Protein AF-A0A7R9RY66-F1 (afdb_monomer_lite)

pLDDT: mean 73.71, std 27.11, range [23.27, 98.0]

Sequence (251 aa):
RLFYSSQKFKLRMESPSQSSQARTTNEISENGAESNGEPSLIETCSSGKKNSGKEDAPSFKNYLLSGLKLDPYNHASQSFNLNMMRPVLTSASAWVETLDTFENDTEQIRRDSLNLQMRKDILLRGLDQILQDSECLNREEREEIKLYADRLKSRLVTVTICVDTPRSQSQVDSLKAVHKFIRQLVNIIEKDPERGQKVWRMFLNSCSDSVKGSIDERFQSVILTCTVDDQKHVKRFLLEMEKRLKVIKVW

Structure (mmCIF, N/CA/C/O backbone):
data_AF-A0A7R9RY66-F1
#
_entry.id   AF-A0A7R9RY66-F1
#
loop_
_atom_site.group_PDB
_atom_site.id
_atom_site.type_symbol
_atom_site.label_atom_id
_atom_site.label_alt_id
_atom_site.label_comp_id
_atom_site.label_asym_id
_atom_site.label_entity_id
_atom_site.label_seq_id
_atom_site.pdbx_PDB_ins_code
_atom_site.Cartn_x
_atom_site.Cartn_y
_atom_site.Cartn_z
_atom_site.occupancy
_atom_site.B_iso_or_equiv
_atom_site.auth_seq_id
_atom_site.auth_comp_id
_atom_site.auth_asym_id
_atom_site.auth_atom_id
_atom_site.pdbx_PDB_model_num
ATOM 1 N N . ARG A 1 1 ? 21.497 -18.777 -27.350 1.00 34.50 1 ARG A N 1
ATOM 2 C CA . ARG A 1 1 ? 20.111 -19.248 -27.106 1.00 34.50 1 ARG A CA 1
ATOM 3 C C . ARG A 1 1 ? 19.436 -18.258 -26.166 1.00 34.50 1 ARG A C 1
ATOM 5 O O . ARG A 1 1 ? 19.617 -18.375 -24.966 1.00 34.50 1 ARG A O 1
ATOM 12 N N . LEU A 1 2 ? 18.713 -17.281 -26.704 1.00 29.17 2 LEU A N 1
ATOM 13 C CA . LEU A 1 2 ? 17.781 -16.448 -25.945 1.00 29.17 2 LEU A CA 1
ATOM 14 C C . LEU A 1 2 ? 16.484 -16.434 -26.755 1.00 29.17 2 LEU A C 1
ATOM 16 O O . LEU A 1 2 ? 16.454 -15.938 -27.877 1.00 29.17 2 LEU A O 1
ATOM 20 N N . PHE A 1 3 ? 15.466 -17.115 -26.235 1.00 30.12 3 PHE A N 1
ATOM 21 C CA . PHE A 1 3 ? 14.134 -17.178 -26.823 1.00 30.12 3 PHE A CA 1
ATOM 22 C C . PHE A 1 3 ? 13.385 -15.897 -26.441 1.00 30.12 3 PHE A C 1
ATOM 24 O O . PHE A 1 3 ? 12.920 -15.773 -25.313 1.00 30.12 3 PHE A O 1
ATOM 31 N N . TYR A 1 4 ? 13.251 -14.954 -27.374 1.00 29.48 4 TYR A N 1
ATOM 32 C CA . TYR A 1 4 ? 12.241 -13.899 -27.277 1.00 29.48 4 TYR A CA 1
ATOM 33 C C . TYR A 1 4 ? 10.941 -14.421 -27.894 1.00 29.48 4 TYR A C 1
ATOM 35 O O . TYR A 1 4 ? 10.804 -14.533 -29.112 1.00 29.48 4 TYR A O 1
ATOM 43 N N . SER A 1 5 ? 9.983 -14.778 -27.040 1.00 29.58 5 SER A N 1
ATOM 44 C CA . SER A 1 5 ? 8.613 -15.085 -27.449 1.00 29.58 5 SER A CA 1
ATOM 45 C C . SER A 1 5 ? 7.879 -13.778 -27.756 1.00 29.58 5 SER A C 1
ATOM 47 O O . SER A 1 5 ? 7.461 -13.067 -26.846 1.00 29.58 5 SER A O 1
ATOM 49 N N . SER A 1 6 ? 7.708 -13.471 -29.043 1.00 30.84 6 SER A N 1
ATOM 50 C CA . SER A 1 6 ? 6.821 -12.403 -29.520 1.00 30.84 6 SER A CA 1
ATOM 51 C C . SER A 1 6 ? 5.364 -12.724 -29.177 1.00 30.84 6 SER A C 1
ATOM 53 O O . SER A 1 6 ? 4.757 -13.586 -29.811 1.00 30.84 6 SER A O 1
ATOM 55 N N . GLN A 1 7 ? 4.770 -12.010 -28.218 1.00 33.81 7 GLN A N 1
ATOM 56 C CA . GLN A 1 7 ? 3.313 -11.942 -28.101 1.00 33.81 7 GLN A CA 1
ATOM 57 C C . GLN A 1 7 ? 2.790 -10.751 -28.908 1.00 33.81 7 GLN A C 1
ATOM 59 O O . GLN A 1 7 ? 3.082 -9.591 -28.627 1.00 33.81 7 GLN A O 1
ATOM 64 N N . LYS A 1 8 ? 2.027 -11.077 -29.955 1.00 30.20 8 LYS A N 1
ATOM 65 C CA . LYS A 1 8 ? 1.284 -10.148 -30.811 1.00 30.20 8 LYS A CA 1
ATOM 66 C C . LYS A 1 8 ? 0.266 -9.362 -29.978 1.00 30.20 8 LYS A C 1
ATOM 68 O O . LYS A 1 8 ? -0.717 -9.936 -29.516 1.00 30.20 8 LYS A O 1
ATOM 73 N N . PHE A 1 9 ? 0.444 -8.048 -29.876 1.00 27.67 9 PHE A N 1
ATOM 74 C CA . PHE A 1 9 ? -0.623 -7.133 -29.475 1.00 27.67 9 PHE A CA 1
ATOM 75 C C . PHE A 1 9 ? -1.654 -7.046 -30.609 1.00 27.67 9 PHE A C 1
ATOM 77 O O . PHE A 1 9 ? -1.376 -6.509 -31.680 1.00 27.67 9 PHE A O 1
ATOM 84 N N . LYS A 1 10 ? -2.848 -7.605 -30.394 1.00 29.20 10 LYS A N 1
ATOM 85 C CA . LYS A 1 10 ? -4.002 -7.427 -31.283 1.00 29.20 10 LYS A CA 1
ATOM 86 C C . LYS A 1 10 ? -4.840 -6.276 -30.726 1.00 29.20 10 LYS A C 1
ATOM 88 O O . LYS A 1 10 ? -5.670 -6.485 -29.849 1.00 29.20 10 LYS A O 1
ATOM 93 N N . LEU A 1 11 ? -4.590 -5.060 -31.209 1.00 27.89 11 LEU A N 1
ATOM 94 C CA . LEU A 1 11 ? -5.448 -3.903 -30.947 1.00 27.89 11 LEU A CA 1
ATOM 95 C C . LEU A 1 11 ? -6.796 -4.133 -31.644 1.00 27.89 11 LEU A C 1
ATOM 97 O O . LEU A 1 11 ? -6.882 -4.114 -32.871 1.00 27.89 11 LEU A O 1
ATOM 101 N N . ARG A 1 12 ? -7.845 -4.396 -30.861 1.00 26.89 12 ARG A N 1
ATOM 102 C CA . ARG A 1 12 ? -9.234 -4.361 -31.326 1.00 26.89 12 ARG A CA 1
ATOM 103 C C . ARG A 1 12 ? -9.720 -2.923 -31.175 1.00 26.89 12 ARG A C 1
ATOM 105 O O . ARG A 1 12 ? -9.986 -2.475 -30.067 1.00 26.89 12 ARG A O 1
ATOM 112 N N . MET A 1 13 ? -9.766 -2.205 -32.290 1.00 28.58 13 MET A N 1
ATOM 113 C CA . MET A 1 13 ? -10.426 -0.906 -32.396 1.00 28.58 13 MET A CA 1
ATOM 114 C C . MET A 1 13 ? -11.924 -1.169 -32.576 1.00 28.58 13 MET A C 1
ATOM 116 O O . MET A 1 13 ? -12.317 -1.742 -33.590 1.00 28.58 13 MET A O 1
ATOM 120 N N . GLU A 1 14 ? -12.749 -0.785 -31.606 1.00 28.16 14 GLU A N 1
ATOM 121 C CA . GLU A 1 14 ? -14.192 -0.634 -31.813 1.00 28.16 14 GLU A CA 1
ATOM 122 C C . GLU A 1 14 ? -14.521 0.860 -31.812 1.00 28.16 14 GLU A C 1
ATOM 124 O O . GLU A 1 14 ? -14.330 1.564 -30.821 1.00 28.16 14 GLU A O 1
ATOM 129 N N . SER A 1 15 ? -14.955 1.342 -32.974 1.00 27.89 15 SER A N 1
ATOM 130 C CA . SER A 1 15 ? -15.476 2.688 -33.201 1.00 27.89 15 SER A CA 1
ATOM 131 C C . SER A 1 15 ? -16.950 2.752 -32.779 1.00 27.89 15 SER A C 1
ATOM 133 O O . SER A 1 15 ? -17.687 1.806 -33.061 1.00 27.89 15 SER A O 1
ATOM 135 N N . PRO A 1 16 ? -17.430 3.861 -32.191 1.00 31.67 16 PRO A N 1
ATOM 136 C CA . PRO A 1 16 ? -18.855 4.077 -31.967 1.00 31.67 16 PRO A CA 1
ATOM 137 C C . PRO A 1 16 ? -19.513 4.885 -33.103 1.00 31.67 16 PRO A C 1
ATOM 139 O O . PRO A 1 16 ? -18.845 5.675 -33.772 1.00 31.67 16 PRO A O 1
ATOM 142 N N . SER A 1 17 ? -20.849 4.758 -33.199 1.00 29.16 17 SER A N 1
ATOM 143 C CA . SER A 1 17 ? -21.833 5.524 -34.008 1.00 29.16 17 SER A CA 1
ATOM 144 C C . SER A 1 17 ? -22.172 4.917 -35.394 1.00 29.16 17 SER A C 1
ATOM 146 O O . SER A 1 17 ? -21.295 4.379 -36.049 1.00 29.16 17 SER A O 1
ATOM 148 N N . GLN A 1 18 ? -23.413 4.886 -35.909 1.00 28.11 18 GLN A N 1
ATOM 149 C CA . GLN A 1 18 ? -24.602 5.722 -35.701 1.00 28.11 18 GLN A CA 1
ATOM 150 C C . GLN A 1 18 ? -25.941 4.953 -35.871 1.00 28.11 18 GLN A C 1
ATOM 152 O O . GLN A 1 18 ? -26.026 3.889 -36.475 1.00 28.11 18 GLN A O 1
ATOM 157 N N . SER A 1 19 ? -26.967 5.600 -35.320 1.00 27.16 19 SER A N 1
ATOM 158 C CA . SER A 1 19 ? -28.431 5.525 -35.439 1.00 27.16 19 SER A CA 1
ATOM 159 C C . SER A 1 19 ? -29.075 5.155 -36.791 1.00 27.16 19 SER A C 1
ATOM 161 O O . SER A 1 19 ? -28.587 5.587 -37.830 1.00 27.16 19 SER A O 1
ATOM 163 N N . SER A 1 20 ? -30.271 4.534 -36.748 1.00 28.09 20 SER A N 1
ATOM 164 C CA . SER A 1 20 ? -31.567 5.157 -37.137 1.00 28.09 20 SER A CA 1
ATOM 165 C C . SER A 1 20 ? -32.627 4.190 -37.714 1.00 28.09 20 SER A C 1
ATOM 167 O O . SER A 1 20 ? -32.407 3.554 -38.733 1.00 28.09 20 SER A O 1
ATOM 169 N N . GLN A 1 21 ? -33.823 4.274 -37.110 1.00 28.39 21 GLN A N 1
ATOM 170 C CA . GLN A 1 21 ? -35.174 4.335 -37.711 1.00 28.39 21 GLN A CA 1
ATOM 171 C C . GLN A 1 21 ? -35.926 3.109 -38.286 1.00 28.39 21 GLN A C 1
ATOM 173 O O . GLN A 1 21 ? -35.401 2.286 -39.024 1.00 28.39 21 GLN A O 1
ATOM 178 N N . ALA A 1 22 ? -37.251 3.205 -38.046 1.00 26.42 22 ALA A N 1
ATOM 179 C CA . ALA A 1 22 ? -38.421 2.540 -38.646 1.00 26.42 22 ALA A CA 1
ATOM 180 C C . ALA A 1 22 ? -38.766 1.143 -38.077 1.00 26.42 22 ALA A C 1
ATOM 182 O O . ALA A 1 22 ? -37.885 0.342 -37.827 1.00 26.42 22 ALA A O 1
ATOM 183 N N . ARG A 1 23 ? -40.025 0.753 -37.840 1.00 26.69 23 ARG A N 1
ATOM 184 C CA . ARG A 1 23 ? -41.321 1.261 -38.307 1.00 26.69 23 ARG A CA 1
ATOM 185 C C . ARG A 1 23 ? -42.432 0.687 -37.414 1.00 26.69 23 ARG A C 1
ATOM 187 O O . ARG A 1 23 ? -42.327 -0.430 -36.925 1.00 26.69 23 ARG A O 1
ATOM 194 N N . THR A 1 24 ? -43.491 1.465 -37.263 1.00 27.05 24 THR A N 1
ATOM 195 C CA . THR A 1 24 ? -44.825 1.102 -36.781 1.00 27.05 24 THR A CA 1
ATOM 196 C C . THR A 1 24 ? -45.473 -0.012 -37.608 1.00 27.05 24 THR A C 1
ATOM 198 O O . THR A 1 24 ? -45.461 0.079 -38.831 1.00 27.05 24 THR A O 1
ATOM 201 N N . THR A 1 25 ? -46.160 -0.945 -36.942 1.00 30.36 25 THR A N 1
ATOM 202 C CA . THR A 1 25 ? -47.455 -1.496 -37.385 1.00 30.36 25 THR A CA 1
ATOM 203 C C . THR A 1 25 ? -48.270 -1.937 -36.172 1.00 30.36 25 THR A C 1
ATOM 205 O O . THR A 1 25 ? -47.824 -2.759 -35.376 1.00 30.36 25 THR A O 1
ATOM 208 N N . ASN A 1 26 ? -49.459 -1.346 -36.060 1.00 28.47 26 ASN A N 1
ATOM 209 C CA . ASN A 1 26 ? -50.577 -1.801 -35.245 1.00 28.47 26 ASN A CA 1
ATOM 210 C C . ASN A 1 26 ? -51.057 -3.166 -35.742 1.00 28.47 26 ASN A C 1
ATOM 212 O O . ASN A 1 26 ? -51.257 -3.305 -36.945 1.00 28.47 26 ASN A O 1
ATOM 216 N N . GLU A 1 27 ? -51.395 -4.077 -34.833 1.00 28.56 27 GLU A N 1
ATOM 217 C CA . GLU A 1 27 ? -52.544 -4.959 -35.029 1.00 28.56 27 GLU A CA 1
ATOM 218 C C . GLU A 1 27 ? -53.379 -4.989 -33.751 1.00 28.56 27 GLU A C 1
ATOM 220 O O . GLU A 1 27 ? -52.902 -5.250 -32.647 1.00 28.56 27 GLU A O 1
ATOM 225 N N . ILE A 1 28 ? -54.638 -4.618 -33.956 1.00 28.69 28 ILE A N 1
ATOM 226 C CA . ILE A 1 28 ? -55.754 -4.651 -33.027 1.00 28.69 28 ILE A CA 1
ATOM 227 C C . ILE A 1 28 ? -56.331 -6.064 -33.090 1.00 28.69 28 ILE A C 1
ATOM 229 O O . ILE A 1 28 ? -56.570 -6.587 -34.177 1.00 28.69 28 ILE A O 1
ATOM 233 N N . SER A 1 29 ? -56.626 -6.657 -31.939 1.00 29.25 29 SER A N 1
ATOM 234 C CA . SER A 1 29 ? -57.711 -7.629 -31.813 1.00 29.25 29 SER A CA 1
ATOM 235 C C . SER A 1 29 ? -58.273 -7.542 -30.404 1.00 29.25 29 SER A C 1
ATOM 237 O O . SER A 1 29 ? -57.676 -7.997 -29.431 1.00 29.25 29 SER A O 1
ATOM 239 N N . GLU A 1 30 ? -59.419 -6.875 -30.331 1.00 28.92 30 GLU A N 1
ATOM 240 C CA . GLU A 1 30 ? -60.371 -6.937 -29.235 1.00 28.92 30 GLU A CA 1
ATOM 241 C C . GLU A 1 30 ? -60.936 -8.359 -29.119 1.00 28.92 30 GLU A C 1
ATOM 243 O O . GLU A 1 30 ? -61.188 -9.013 -30.128 1.00 28.92 30 GLU A O 1
ATOM 248 N N . ASN A 1 31 ? -61.173 -8.809 -27.888 1.00 30.02 31 ASN A N 1
ATOM 249 C CA . ASN A 1 31 ? -62.399 -9.507 -27.500 1.00 30.02 31 ASN A CA 1
ATOM 250 C C . ASN A 1 31 ? -62.491 -9.499 -25.971 1.00 30.02 31 ASN A C 1
ATOM 252 O O . ASN A 1 31 ? -61.618 -10.021 -25.277 1.00 30.02 31 ASN A O 1
ATOM 256 N N . GLY A 1 32 ? -63.536 -8.847 -25.461 1.00 25.09 32 GLY A N 1
ATOM 257 C CA . GLY A 1 32 ? -63.862 -8.783 -24.042 1.00 25.09 32 GLY A CA 1
ATOM 258 C C . GLY A 1 32 ? -64.706 -9.964 -23.564 1.00 25.09 32 GLY A C 1
ATOM 259 O O . GLY A 1 32 ? -65.306 -10.676 -24.365 1.00 25.09 32 GLY A O 1
ATOM 260 N N . ALA A 1 33 ? -64.775 -10.119 -22.243 1.00 28.89 33 ALA A N 1
ATOM 261 C CA . ALA A 1 33 ? -65.934 -10.644 -21.523 1.00 28.89 33 ALA A CA 1
ATOM 262 C C . ALA A 1 33 ? -65.802 -10.303 -20.027 1.00 28.89 33 ALA A C 1
ATOM 264 O O . ALA A 1 33 ? -64.774 -10.557 -19.400 1.00 28.89 33 ALA A O 1
ATOM 265 N N . GLU A 1 34 ? -66.854 -9.688 -19.498 1.00 26.39 34 GLU A N 1
ATOM 266 C CA . GLU A 1 34 ? -67.098 -9.333 -18.099 1.00 26.39 34 GLU A CA 1
ATOM 267 C C . GLU A 1 34 ? -67.278 -10.576 -17.204 1.00 26.39 34 GLU A C 1
ATOM 269 O O . GLU A 1 34 ? -67.800 -11.584 -17.670 1.00 26.39 34 GLU A O 1
ATOM 274 N N . SER A 1 35 ? -66.957 -10.477 -15.904 1.00 28.78 35 SER A N 1
ATOM 275 C CA . SER A 1 35 ? -67.961 -10.580 -14.818 1.00 28.78 35 SER A CA 1
ATOM 276 C C . SER A 1 35 ? -67.332 -10.678 -13.414 1.00 28.78 35 SER A C 1
ATOM 278 O O . SER A 1 35 ? -66.632 -11.634 -13.097 1.00 28.78 35 SER A O 1
ATOM 280 N N . ASN A 1 36 ? -67.650 -9.674 -12.594 1.00 26.12 36 ASN A N 1
ATOM 281 C CA . ASN A 1 36 ? -67.954 -9.640 -11.152 1.00 26.12 36 ASN A CA 1
ATOM 282 C C . ASN A 1 36 ? -67.639 -10.841 -10.230 1.00 26.12 36 ASN A C 1
ATOM 284 O O . ASN A 1 36 ? -68.123 -11.951 -10.437 1.00 26.12 36 ASN A O 1
ATOM 288 N N . GLY A 1 37 ? -67.014 -10.527 -9.086 1.00 26.94 37 GLY A N 1
ATOM 289 C CA . GLY A 1 37 ? -66.977 -11.373 -7.887 1.00 26.94 37 GLY A CA 1
ATOM 290 C C . GLY A 1 37 ? -66.177 -10.762 -6.725 1.00 26.94 37 GLY A C 1
ATOM 291 O O . GLY A 1 37 ? -65.016 -11.100 -6.531 1.00 26.94 37 GLY A O 1
ATOM 292 N N . GLU A 1 38 ? -66.794 -9.871 -5.947 1.00 26.23 38 GLU A N 1
ATOM 293 C CA . GLU A 1 38 ? -66.462 -9.619 -4.524 1.00 26.23 38 GLU A CA 1
ATOM 294 C C . GLU A 1 38 ? -67.207 -10.663 -3.636 1.00 26.23 38 GLU A C 1
ATOM 296 O O . GLU A 1 38 ? -68.115 -11.295 -4.189 1.00 26.23 38 GLU A O 1
ATOM 301 N N . PRO A 1 39 ? -66.948 -10.871 -2.309 1.00 38.28 39 PRO A N 1
ATOM 302 C CA . PRO A 1 39 ? -66.321 -9.946 -1.343 1.00 38.28 39 PRO A CA 1
ATOM 303 C C . PRO A 1 39 ? -65.428 -10.548 -0.200 1.00 38.28 39 PRO A C 1
ATOM 305 O O . PRO A 1 39 ? -65.496 -11.721 0.158 1.00 38.28 39 PRO A O 1
ATOM 308 N N . SER A 1 40 ? -64.750 -9.632 0.512 1.00 25.34 40 SER A N 1
ATOM 309 C CA . SER A 1 40 ? -64.605 -9.544 1.990 1.00 25.34 40 SER A CA 1
ATOM 310 C C . SER A 1 40 ? -63.391 -10.106 2.779 1.00 25.34 40 SER A C 1
ATOM 312 O O . SER A 1 40 ? -63.037 -11.277 2.704 1.00 25.34 40 SER A O 1
ATOM 314 N N . LEU A 1 41 ? -62.921 -9.211 3.675 1.00 24.03 41 LEU A N 1
ATOM 315 C CA . LEU A 1 41 ? -62.496 -9.384 5.083 1.00 24.03 41 LEU A CA 1
ATOM 316 C C . LEU A 1 41 ? -61.102 -9.970 5.416 1.00 24.03 41 LEU A C 1
ATOM 318 O O . LEU A 1 41 ? -60.894 -11.176 5.384 1.00 24.03 41 LEU A O 1
ATOM 322 N N . ILE A 1 42 ? -60.186 -9.111 5.902 1.00 27.95 42 ILE A N 1
ATOM 323 C CA . ILE A 1 42 ? -59.805 -8.962 7.333 1.00 27.95 42 ILE A CA 1
ATOM 324 C C . ILE A 1 42 ? -58.775 -7.816 7.493 1.00 27.95 42 ILE A C 1
ATOM 326 O O . ILE A 1 42 ? -57.861 -7.644 6.690 1.00 27.95 42 ILE A O 1
ATOM 330 N N . GLU A 1 43 ? -58.974 -7.021 8.546 1.00 25.25 43 GLU A N 1
ATOM 331 C CA . GLU A 1 43 ? -58.179 -5.887 9.033 1.00 25.25 43 GLU A CA 1
ATOM 332 C C . GLU A 1 43 ? -56.719 -6.234 9.389 1.00 25.25 43 GLU A C 1
ATOM 334 O O . GLU A 1 43 ? -56.430 -7.329 9.865 1.00 25.25 43 GLU A O 1
ATOM 339 N N . THR A 1 44 ? -55.805 -5.259 9.292 1.00 25.20 44 THR A N 1
ATOM 340 C CA . THR A 1 44 ? -55.140 -4.625 10.461 1.00 25.20 44 THR A CA 1
ATOM 341 C C . THR A 1 44 ? -54.018 -3.669 10.031 1.00 25.20 44 THR A C 1
ATOM 343 O O . THR A 1 44 ? -53.168 -3.983 9.200 1.00 25.20 44 THR A O 1
ATOM 346 N N . CYS A 1 45 ? -53.998 -2.479 10.637 1.00 25.20 45 CYS A N 1
ATOM 347 C CA . CYS A 1 45 ? -52.850 -1.576 10.645 1.00 25.20 45 CYS A CA 1
ATOM 348 C C . CYS A 1 45 ? -51.646 -2.248 11.319 1.00 25.20 45 CYS A C 1
ATOM 350 O O . CYS A 1 45 ? -51.796 -2.773 12.420 1.00 25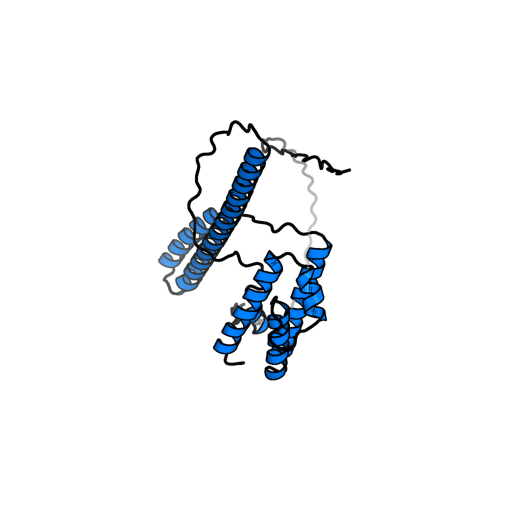.20 45 CYS A O 1
ATOM 352 N N . SER A 1 46 ? -50.440 -2.110 10.756 1.00 26.48 46 SER A N 1
ATOM 353 C CA . SER A 1 46 ? -49.229 -2.183 11.575 1.00 26.48 46 SER A CA 1
ATOM 354 C C . SER A 1 46 ? -48.061 -1.364 11.023 1.00 26.48 46 SER A C 1
ATOM 356 O O . SER A 1 46 ? -47.704 -1.387 9.851 1.00 26.48 46 SER A O 1
ATOM 358 N N . SER A 1 47 ? -47.494 -0.623 11.959 1.00 26.33 47 SER A N 1
ATOM 359 C CA . SER A 1 47 ? -46.325 0.242 11.973 1.00 26.33 47 SER A CA 1
ATOM 360 C C . 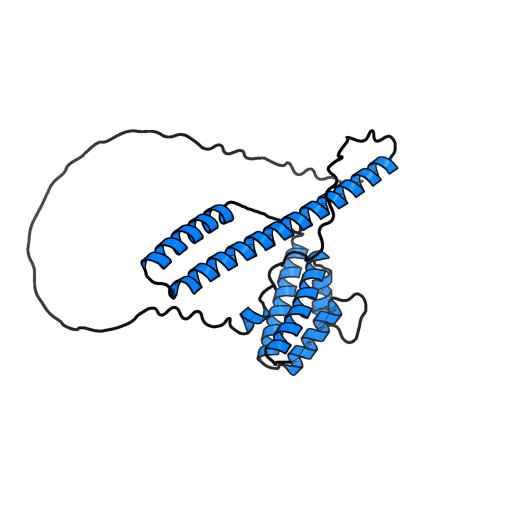SER A 1 47 ? -44.981 -0.437 11.647 1.00 26.33 47 SER A C 1
ATOM 362 O O . SER A 1 47 ? -44.756 -1.602 11.962 1.00 26.33 47 SER A O 1
ATOM 364 N N . GLY A 1 48 ? -44.024 0.377 11.172 1.00 23.27 48 GLY A N 1
ATOM 365 C CA . GLY A 1 48 ? -42.570 0.123 11.226 1.00 23.27 48 GLY A CA 1
ATOM 366 C C . GLY A 1 48 ? -41.971 -0.415 9.916 1.00 23.27 48 GLY A C 1
ATOM 367 O O . GLY A 1 48 ? -42.551 -1.272 9.280 1.00 23.27 48 GLY A O 1
ATOM 368 N N . LYS A 1 49 ? -40.797 0.003 9.434 1.00 28.23 49 LYS A N 1
ATOM 369 C CA . LYS A 1 49 ? -39.646 0.635 10.088 1.00 28.23 49 LYS A CA 1
ATOM 370 C C . LYS A 1 49 ? -38.887 1.522 9.095 1.00 28.23 49 LYS A C 1
ATOM 372 O O . LYS A 1 49 ? -38.665 1.151 7.948 1.00 28.23 49 LYS A O 1
ATOM 377 N N . LYS A 1 50 ? -38.425 2.665 9.604 1.00 28.94 50 LYS A N 1
ATOM 378 C CA . LYS A 1 50 ? -37.350 3.479 9.030 1.00 28.94 50 LYS A CA 1
ATOM 379 C C . LYS A 1 50 ? -36.097 2.608 8.877 1.00 28.94 50 LYS A C 1
ATOM 381 O O . LYS A 1 50 ? -35.624 2.064 9.873 1.00 28.94 50 LYS A O 1
ATOM 386 N N . ASN A 1 51 ? -35.531 2.531 7.674 1.00 28.16 51 ASN A N 1
ATOM 387 C CA . ASN A 1 51 ? -34.137 2.127 7.504 1.00 28.16 51 ASN A CA 1
ATOM 388 C C . ASN A 1 51 ? -33.256 3.291 7.969 1.00 28.16 51 ASN A C 1
ATOM 390 O O . ASN A 1 51 ? -32.904 4.177 7.197 1.00 28.16 51 ASN A O 1
ATOM 394 N N . SER A 1 52 ? -32.944 3.314 9.264 1.00 28.94 52 SER A N 1
ATOM 395 C CA . SER A 1 52 ? -31.823 4.087 9.783 1.00 28.94 52 SER A CA 1
ATOM 396 C C . SER A 1 52 ? -30.538 3.394 9.336 1.00 28.94 52 SER A C 1
ATOM 398 O O . SER A 1 52 ? -30.132 2.399 9.940 1.00 28.94 52 SER A O 1
ATOM 400 N N . GLY A 1 53 ? -29.917 3.896 8.272 1.00 31.83 53 GLY A N 1
ATOM 401 C CA . GLY A 1 53 ? -28.519 3.606 7.984 1.00 31.83 53 GLY A CA 1
ATOM 402 C C . GLY A 1 53 ? -27.667 4.198 9.101 1.00 31.83 53 GLY A C 1
ATOM 403 O O . GLY A 1 53 ? -27.319 5.372 9.059 1.00 31.83 53 GLY A O 1
ATOM 404 N N . LYS A 1 54 ? -27.391 3.403 10.137 1.00 31.73 54 LYS A N 1
ATOM 405 C CA . LYS A 1 54 ? -26.229 3.637 10.988 1.00 31.73 54 LYS A CA 1
ATOM 406 C C . LYS A 1 54 ? -25.022 3.277 10.133 1.00 31.73 54 LYS A C 1
ATOM 408 O O . LYS A 1 54 ? -24.857 2.113 9.778 1.00 31.73 54 LYS A O 1
ATOM 413 N N . GLU A 1 55 ? -24.209 4.258 9.764 1.00 40.66 55 GLU A N 1
ATOM 414 C CA . GLU A 1 55 ? -22.822 3.964 9.421 1.00 40.66 55 GLU A CA 1
ATOM 415 C C . GLU A 1 55 ? -22.162 3.477 10.714 1.00 40.66 55 GLU A C 1
ATOM 417 O O . GLU A 1 55 ? -21.777 4.257 11.585 1.00 40.66 55 GLU A O 1
ATOM 422 N N . ASP A 1 56 ? -22.162 2.157 10.899 1.00 37.47 56 ASP A N 1
ATOM 423 C CA . ASP A 1 56 ? -21.478 1.518 12.011 1.00 37.47 56 ASP A CA 1
ATOM 424 C C . ASP A 1 56 ? -19.988 1.861 11.913 1.00 37.47 56 ASP A C 1
ATOM 426 O O . ASP A 1 56 ? -19.376 1.737 10.846 1.00 37.47 56 ASP A O 1
ATOM 430 N N . ALA A 1 57 ? -19.395 2.283 13.034 1.00 48.97 57 ALA A N 1
ATOM 431 C CA . ALA A 1 57 ? -17.953 2.465 13.144 1.00 48.97 57 ALA A CA 1
ATOM 432 C C . ALA A 1 57 ? -17.233 1.252 12.522 1.00 48.97 57 ALA A C 1
ATOM 434 O O . ALA A 1 57 ? -17.666 0.113 12.746 1.00 48.97 57 ALA A O 1
ATOM 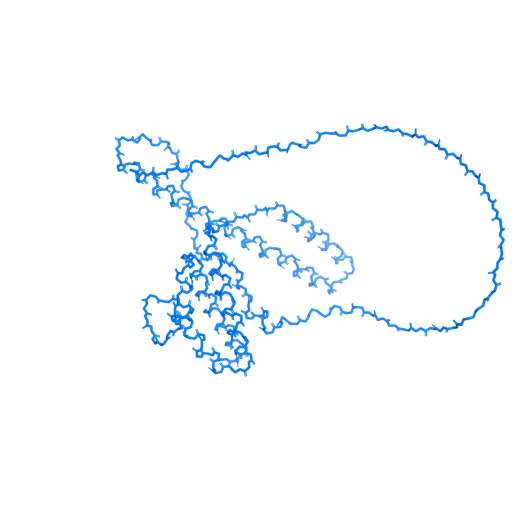435 N N . PRO A 1 58 ? -16.161 1.454 11.731 1.00 61.66 58 PRO A N 1
ATOM 436 C CA . PRO A 1 58 ? -15.523 0.358 11.024 1.00 61.66 58 PRO A CA 1
ATOM 437 C C . PRO A 1 58 ? -15.147 -0.733 12.024 1.00 61.66 58 PRO A C 1
ATOM 439 O O . PRO A 1 58 ? -14.395 -0.485 12.966 1.00 61.66 58 PRO A O 1
ATOM 442 N N . SER A 1 59 ? -15.696 -1.938 11.817 1.00 85.50 59 SER A N 1
ATOM 443 C CA . SER A 1 59 ? -15.378 -3.117 12.627 1.00 85.50 59 SER A CA 1
ATOM 444 C C . SER A 1 59 ? -13.868 -3.197 12.851 1.00 85.50 59 SER A C 1
ATOM 446 O O . SER A 1 59 ? -13.104 -2.927 11.924 1.00 85.50 59 SER A O 1
ATOM 448 N N . PHE A 1 60 ? -13.432 -3.594 14.049 1.00 84.94 60 PHE A N 1
ATOM 449 C CA . PHE A 1 60 ? -12.017 -3.735 14.419 1.00 84.94 60 PHE A CA 1
ATOM 450 C C . PHE A 1 60 ? -11.157 -4.348 13.296 1.00 84.94 60 PHE A C 1
ATOM 452 O O . PHE A 1 60 ? -10.086 -3.839 12.962 1.00 84.94 60 PHE A O 1
ATOM 459 N N . LYS A 1 61 ? -11.676 -5.389 12.629 1.00 85.38 61 LYS A N 1
ATOM 460 C CA . LYS A 1 61 ? -11.016 -6.037 11.485 1.00 85.38 61 LYS A CA 1
ATOM 461 C C . LYS A 1 61 ? -10.866 -5.112 10.284 1.00 85.38 61 LYS A C 1
ATOM 463 O O . LYS A 1 61 ? -9.793 -5.061 9.695 1.00 85.38 61 LYS A O 1
ATOM 468 N N . ASN A 1 62 ? -11.914 -4.378 9.927 1.00 85.00 62 ASN A N 1
ATOM 469 C CA . ASN A 1 62 ? -11.887 -3.417 8.825 1.00 85.00 62 ASN A CA 1
ATOM 470 C C . ASN A 1 62 ? -10.928 -2.259 9.124 1.00 85.00 62 ASN A C 1
ATOM 472 O O . ASN A 1 62 ? -10.190 -1.842 8.234 1.00 85.00 62 ASN A O 1
ATOM 476 N N . TYR A 1 63 ? -10.882 -1.793 10.375 1.00 85.88 63 TYR A N 1
ATOM 477 C CA . TYR A 1 63 ? -9.946 -0.754 10.801 1.00 85.88 63 TYR A CA 1
ATOM 478 C C . TYR A 1 63 ? -8.485 -1.206 10.647 1.00 85.88 63 TYR A C 1
ATOM 480 O O . TYR A 1 63 ? -7.685 -0.518 10.007 1.00 85.88 63 TYR A O 1
ATOM 488 N N . LEU A 1 64 ? -8.134 -2.399 11.137 1.00 85.06 64 LEU A N 1
ATOM 489 C CA . LEU A 1 64 ? -6.767 -2.920 11.014 1.00 85.06 64 LEU A CA 1
ATOM 490 C C . LEU A 1 64 ? -6.386 -3.294 9.581 1.00 85.06 64 LEU A C 1
ATOM 492 O O . LEU A 1 64 ? -5.249 -3.071 9.183 1.00 85.06 64 LEU A O 1
ATOM 496 N N . LEU A 1 65 ? -7.324 -3.821 8.794 1.00 87.81 65 LEU A N 1
ATOM 497 C CA . LEU A 1 65 ? -7.076 -4.233 7.410 1.00 87.81 65 LEU A CA 1
ATOM 498 C C . LEU A 1 65 ? -7.166 -3.082 6.396 1.00 87.81 65 LEU A C 1
ATOM 500 O O . LEU A 1 65 ? -6.895 -3.299 5.213 1.00 87.81 65 LEU A O 1
ATOM 504 N N . SER A 1 66 ? -7.526 -1.866 6.821 1.00 79.31 66 SER A N 1
ATOM 505 C CA . SER A 1 66 ? -7.517 -0.698 5.934 1.00 79.31 66 SER A CA 1
ATOM 506 C C . SER A 1 66 ? -6.089 -0.471 5.398 1.00 79.31 66 SER A C 1
ATOM 508 O O . SER A 1 66 ? -5.128 -0.448 6.154 1.00 79.31 66 SER A O 1
ATOM 510 N N . GLY A 1 67 ? -5.879 -0.426 4.084 1.00 70.88 67 GLY A N 1
ATOM 511 C CA . GLY A 1 67 ? -4.522 -0.351 3.502 1.00 70.88 67 GLY A CA 1
ATOM 512 C C . GLY A 1 67 ? -3.783 -1.688 3.328 1.00 70.88 67 GLY A C 1
ATOM 513 O O . GLY A 1 67 ? -2.620 -1.688 2.946 1.00 70.88 67 GLY A O 1
ATOM 514 N N . LEU A 1 68 ? -4.443 -2.840 3.548 1.00 76.50 68 LEU A N 1
ATOM 515 C CA . LEU A 1 68 ? -3.981 -4.122 2.975 1.00 76.50 68 LEU A CA 1
ATOM 516 C C . LEU A 1 68 ? -4.235 -4.178 1.452 1.00 76.50 68 LEU A C 1
ATOM 518 O O . LEU A 1 68 ? -3.749 -5.060 0.749 1.00 76.50 68 LEU A O 1
ATOM 522 N N . LYS A 1 69 ? -5.039 -3.240 0.934 1.00 63.50 69 LYS A N 1
ATOM 523 C CA . LYS A 1 69 ? -5.064 -2.918 -0.493 1.00 63.50 69 LYS A CA 1
ATOM 524 C C . LYS A 1 69 ? -3.787 -2.145 -0.812 1.00 63.50 69 LYS A C 1
ATOM 526 O O . LYS A 1 69 ? -3.411 -1.282 -0.030 1.00 63.50 69 LYS A O 1
ATOM 531 N N . LEU A 1 70 ? -3.164 -2.472 -1.944 1.00 51.50 70 LEU A N 1
ATOM 532 C CA . LEU A 1 70 ? -1.943 -1.841 -2.449 1.00 51.50 70 LEU A CA 1
ATOM 533 C C . LEU A 1 70 ? -2.074 -0.314 -2.412 1.00 51.50 70 LEU A C 1
ATOM 535 O O . LEU A 1 70 ? -2.653 0.281 -3.316 1.00 51.50 70 LEU A O 1
ATOM 539 N N . ASP A 1 71 ? -1.548 0.303 -1.359 1.00 44.34 71 ASP A N 1
ATOM 540 C CA . ASP A 1 71 ? -1.452 1.750 -1.275 1.00 44.34 71 ASP A CA 1
ATOM 541 C C . ASP A 1 71 ? -0.231 2.216 -2.084 1.00 44.34 71 ASP A C 1
ATOM 543 O O . ASP A 1 71 ? 0.877 1.670 -1.914 1.00 44.34 71 ASP A O 1
ATOM 547 N N . PRO A 1 72 ? -0.411 3.236 -2.942 1.00 45.16 72 PRO A N 1
ATOM 548 C CA . PRO A 1 72 ? 0.658 3.832 -3.720 1.00 45.16 72 PRO A CA 1
ATOM 549 C C . PRO A 1 72 ? 1.821 4.295 -2.839 1.00 45.16 72 PRO A C 1
ATOM 551 O O . PRO A 1 72 ? 1.654 4.775 -1.718 1.00 45.16 72 PRO A O 1
ATOM 554 N N . TYR A 1 73 ? 3.036 4.131 -3.351 1.00 45.28 73 TYR A N 1
ATOM 555 C CA . TYR A 1 73 ? 4.263 4.667 -2.773 1.00 45.28 73 TYR A CA 1
ATOM 556 C C . TYR A 1 73 ? 4.131 6.143 -2.359 1.00 45.28 73 TYR A C 1
ATOM 558 O O . TYR A 1 73 ? 3.600 6.963 -3.102 1.00 45.28 73 TYR A O 1
ATOM 566 N N . ASN A 1 74 ? 4.679 6.491 -1.193 1.00 40.25 74 ASN A N 1
ATOM 567 C CA . ASN A 1 74 ? 4.854 7.877 -0.773 1.00 40.25 74 ASN A CA 1
ATOM 568 C C . ASN A 1 74 ? 6.324 8.250 -0.987 1.00 40.25 74 ASN A C 1
ATOM 570 O O . ASN A 1 74 ? 7.150 7.730 -0.247 1.00 40.25 74 ASN A O 1
ATOM 574 N N . HIS A 1 75 ? 6.656 9.078 -1.983 1.00 44.72 75 HIS A N 1
ATOM 575 C CA . HIS A 1 75 ? 7.958 9.754 -2.083 1.00 44.72 75 HIS A CA 1
ATOM 576 C C . HIS A 1 75 ? 7.906 10.989 -2.998 1.00 44.72 75 HIS A C 1
ATOM 578 O O . HIS A 1 75 ? 7.054 11.099 -3.878 1.00 44.72 75 HIS A O 1
ATOM 584 N N . ALA A 1 76 ? 8.823 11.920 -2.720 1.00 37.38 76 ALA A N 1
ATOM 585 C CA . ALA A 1 76 ? 8.950 13.248 -3.310 1.00 37.38 76 ALA A CA 1
ATOM 586 C C . ALA A 1 76 ? 9.154 13.230 -4.834 1.00 37.38 76 ALA A C 1
ATOM 588 O O . ALA A 1 76 ? 9.918 12.424 -5.363 1.00 37.38 76 ALA A O 1
ATOM 589 N N . SER A 1 77 ? 8.485 14.160 -5.516 1.00 41.38 77 SER A N 1
ATOM 590 C CA . SER A 1 77 ? 8.589 14.381 -6.957 1.00 41.38 77 SER A CA 1
ATOM 591 C C . SER A 1 77 ? 9.998 14.847 -7.338 1.00 41.38 77 SER A C 1
ATOM 593 O O . SER A 1 77 ? 10.458 15.880 -6.854 1.00 41.38 77 SER A O 1
ATOM 595 N N . GLN A 1 78 ? 10.663 14.109 -8.226 1.00 48.28 78 GLN A N 1
ATOM 596 C CA . GLN A 1 78 ? 11.779 14.629 -9.015 1.00 48.28 78 GLN A CA 1
ATOM 597 C C . GLN A 1 78 ? 11.250 15.044 -10.389 1.00 48.28 78 GLN A C 1
ATOM 599 O O . GLN A 1 78 ? 10.315 14.448 -10.918 1.00 48.28 78 GLN A O 1
ATOM 604 N N . SER A 1 79 ? 11.805 16.123 -10.932 1.00 47.34 79 SER A N 1
ATOM 605 C CA . SER A 1 79 ? 11.365 16.722 -12.190 1.00 47.34 79 SER A CA 1
ATOM 606 C C . SER A 1 79 ? 11.640 15.802 -13.378 1.00 47.34 79 SER A C 1
ATOM 608 O O . SER A 1 79 ? 12.772 15.364 -13.569 1.00 47.34 79 SER A O 1
ATOM 610 N N . PHE A 1 80 ? 10.618 15.589 -14.204 1.00 48.88 80 PHE A N 1
ATOM 611 C CA . PHE A 1 80 ? 10.718 14.911 -15.492 1.00 48.88 80 PHE A CA 1
ATOM 612 C C . PHE A 1 80 ? 11.513 15.777 -16.485 1.00 48.88 80 PHE A C 1
ATOM 614 O O . PHE A 1 80 ? 11.170 16.942 -16.701 1.00 48.88 80 PHE A O 1
ATOM 621 N N . ASN A 1 81 ? 12.584 15.238 -17.076 1.00 50.41 81 ASN A N 1
ATOM 622 C CA . ASN A 1 81 ? 13.401 15.965 -18.046 1.00 50.41 81 ASN A CA 1
ATOM 623 C C . ASN A 1 81 ? 12.933 15.620 -19.468 1.00 50.41 81 ASN A C 1
ATOM 625 O O . ASN A 1 81 ? 13.206 14.546 -19.987 1.00 50.41 81 ASN A O 1
ATOM 629 N N . LEU A 1 82 ? 12.202 16.539 -20.101 1.00 49.50 82 LEU A N 1
ATOM 630 C CA . LEU A 1 82 ? 11.568 16.352 -21.416 1.00 49.50 82 LEU A CA 1
ATOM 631 C C . LEU A 1 82 ? 12.544 16.337 -22.608 1.00 49.50 82 LEU A C 1
ATOM 633 O O . LEU A 1 82 ? 12.100 16.266 -23.754 1.00 49.50 82 LEU A O 1
ATOM 637 N N . ASN A 1 83 ? 13.859 16.400 -22.380 1.00 51.03 83 ASN A N 1
ATOM 638 C CA . ASN A 1 83 ? 14.858 16.442 -23.448 1.00 51.03 83 ASN A CA 1
ATOM 639 C C . ASN A 1 83 ? 15.147 15.046 -24.035 1.00 51.03 83 ASN A C 1
ATOM 641 O O . ASN A 1 83 ? 16.261 14.535 -23.994 1.00 51.03 83 ASN A O 1
ATOM 645 N N . MET A 1 84 ? 14.131 14.441 -24.648 1.00 55.03 84 MET A N 1
ATOM 646 C CA . MET A 1 84 ? 14.262 13.255 -25.500 1.00 55.03 84 MET A CA 1
ATOM 647 C C . MET A 1 84 ? 14.702 13.665 -26.913 1.00 55.03 84 MET A C 1
ATOM 649 O O . MET A 1 84 ? 13.978 13.493 -27.895 1.00 55.03 84 MET A O 1
ATOM 653 N N . MET A 1 85 ? 15.906 14.228 -27.041 1.00 53.47 85 MET A N 1
ATOM 654 C CA . MET A 1 85 ? 16.595 14.235 -28.334 1.00 53.47 85 MET A CA 1
ATOM 655 C C . MET A 1 85 ? 17.025 12.800 -28.626 1.00 53.47 85 MET A C 1
ATOM 657 O O . MET A 1 85 ? 17.770 12.219 -27.848 1.00 53.47 85 MET A O 1
ATOM 661 N N . ARG A 1 86 ? 16.546 12.230 -29.740 1.00 63.78 86 ARG A N 1
ATOM 662 C CA . ARG A 1 86 ? 16.931 10.904 -30.251 1.00 63.78 86 ARG A CA 1
ATOM 663 C C . ARG A 1 86 ? 18.466 10.814 -30.316 1.00 63.78 86 ARG A C 1
ATOM 665 O O . ARG A 1 86 ? 19.039 11.404 -31.236 1.00 63.78 86 ARG A O 1
ATOM 672 N N . PRO A 1 87 ? 19.145 10.127 -29.381 1.00 63.25 87 PRO A N 1
ATOM 673 C CA . PRO A 1 87 ? 20.597 10.138 -29.365 1.00 63.25 87 PRO A CA 1
ATOM 674 C C . PRO A 1 87 ? 21.109 9.343 -30.568 1.00 63.25 87 PRO A C 1
ATOM 676 O O . PRO A 1 87 ? 20.524 8.325 -30.950 1.00 63.25 87 PRO A O 1
ATOM 679 N N . VAL A 1 88 ? 22.203 9.788 -31.185 1.00 70.00 88 VAL A N 1
ATOM 680 C CA . VAL A 1 88 ? 22.930 8.953 -32.148 1.00 70.00 88 VAL A CA 1
ATOM 681 C C . VAL A 1 88 ? 23.752 7.960 -31.332 1.00 70.00 88 VAL A C 1
ATOM 683 O O . VAL A 1 88 ? 24.779 8.313 -30.760 1.00 70.00 88 VAL A O 1
ATOM 686 N N . LEU A 1 89 ? 23.264 6.725 -31.230 1.00 78.06 89 LEU A N 1
ATOM 687 C CA . LEU A 1 89 ? 23.864 5.684 -30.398 1.00 78.06 89 LEU A CA 1
ATOM 688 C C . LEU A 1 89 ? 24.968 4.963 -31.178 1.00 78.06 89 LEU A C 1
ATOM 690 O O . LEU A 1 89 ? 24.694 4.176 -32.083 1.00 78.06 89 LEU A O 1
ATOM 694 N N . THR A 1 90 ? 26.225 5.260 -30.847 1.00 82.56 90 THR A N 1
ATOM 695 C CA . THR A 1 90 ? 27.414 4.808 -31.594 1.00 82.56 90 THR A CA 1
ATOM 696 C C . THR A 1 90 ? 28.152 3.635 -30.947 1.00 82.56 90 THR A C 1
ATOM 698 O O . THR A 1 90 ? 28.995 3.016 -31.594 1.00 82.56 90 THR A O 1
ATOM 701 N N . SER A 1 91 ? 27.837 3.291 -29.695 1.00 89.88 91 SER A N 1
ATOM 702 C CA . SER A 1 91 ? 28.483 2.211 -28.940 1.00 89.88 91 SER A CA 1
ATOM 703 C C . SER A 1 91 ? 27.486 1.461 -28.058 1.00 89.88 91 SER A C 1
ATOM 705 O O . SER A 1 91 ? 26.457 2.007 -27.664 1.00 89.88 91 SER A O 1
ATOM 707 N N . ALA A 1 92 ? 27.810 0.215 -27.695 1.00 88.12 92 ALA A N 1
ATOM 708 C CA . ALA A 1 92 ? 26.990 -0.586 -26.783 1.00 88.12 92 ALA A CA 1
ATOM 709 C C . ALA A 1 92 ? 26.779 0.092 -25.414 1.00 88.12 92 ALA A C 1
ATOM 711 O O . ALA A 1 92 ? 25.693 -0.021 -24.855 1.00 88.12 92 ALA A O 1
ATOM 712 N N . SER A 1 93 ? 27.769 0.833 -24.900 1.00 88.56 93 SER A N 1
ATOM 713 C CA . SER A 1 93 ? 27.631 1.583 -23.644 1.00 88.56 93 SER A CA 1
ATOM 714 C C . SER A 1 93 ? 26.585 2.695 -23.749 1.00 88.56 93 SER A C 1
ATOM 716 O O . SER A 1 93 ? 25.731 2.798 -22.877 1.00 88.56 93 SER A O 1
ATOM 718 N N . ALA A 1 94 ? 26.567 3.445 -24.858 1.00 85.06 94 ALA A N 1
ATOM 719 C CA . ALA A 1 94 ? 25.570 4.491 -25.090 1.00 85.06 94 ALA A CA 1
ATOM 720 C C . ALA A 1 94 ? 24.140 3.922 -25.161 1.00 85.06 94 ALA A C 1
ATOM 722 O O . ALA A 1 94 ? 23.189 4.554 -24.700 1.00 85.06 94 ALA A O 1
ATOM 723 N N . TRP A 1 95 ? 23.977 2.713 -25.717 1.00 87.81 95 TRP A N 1
ATOM 724 C CA . TRP A 1 95 ? 22.691 2.007 -25.712 1.00 87.81 95 TRP A CA 1
ATOM 725 C C . TRP A 1 95 ? 22.241 1.642 -24.296 1.00 87.81 95 TRP A C 1
ATOM 727 O O . TRP A 1 95 ? 21.086 1.888 -23.962 1.00 87.81 95 TRP A O 1
ATOM 737 N N . VAL A 1 96 ? 23.133 1.085 -23.473 1.00 89.94 96 VAL A N 1
ATOM 738 C CA . VAL A 1 96 ? 22.815 0.712 -22.084 1.00 89.94 96 VAL A CA 1
ATOM 739 C C . VAL A 1 96 ? 22.432 1.945 -21.264 1.00 89.94 96 VAL A C 1
ATOM 741 O O . VAL A 1 96 ? 21.359 1.957 -20.679 1.00 89.94 96 VAL A O 1
ATOM 744 N N . GLU A 1 97 ? 23.217 3.022 -21.323 1.00 87.12 97 GLU A N 1
ATOM 745 C CA . GLU A 1 97 ? 22.921 4.275 -20.604 1.00 87.12 97 GLU A CA 1
ATOM 746 C C . GLU A 1 97 ? 21.564 4.882 -21.003 1.00 87.12 97 GLU A C 1
ATOM 748 O O . GLU A 1 97 ? 20.820 5.412 -20.171 1.00 87.12 97 GLU A O 1
ATOM 753 N N . THR A 1 98 ? 21.205 4.782 -22.286 1.00 85.56 98 THR A N 1
ATOM 754 C CA . THR A 1 98 ? 19.898 5.246 -22.774 1.00 85.56 98 THR A CA 1
ATOM 755 C C . THR A 1 98 ? 18.760 4.377 -22.238 1.00 85.56 98 THR A C 1
ATOM 757 O O . THR A 1 98 ? 17.718 4.905 -21.853 1.00 85.56 98 THR A O 1
ATOM 760 N N . LEU A 1 99 ? 18.946 3.055 -22.184 1.00 88.19 99 LEU A N 1
ATOM 761 C CA . LEU A 1 99 ? 17.958 2.137 -21.613 1.00 88.19 99 LEU A CA 1
ATOM 762 C C . LEU A 1 99 ? 17.791 2.346 -20.105 1.00 88.19 99 LEU A C 1
ATOM 764 O O . LEU A 1 99 ? 16.654 2.386 -19.643 1.00 88.19 99 LEU A O 1
ATOM 768 N N . ASP A 1 100 ? 18.878 2.575 -19.369 1.00 86.94 100 ASP A N 1
ATOM 769 C CA . ASP A 1 100 ? 18.828 2.916 -17.942 1.00 86.94 100 ASP A CA 1
ATOM 770 C C . ASP A 1 100 ? 18.064 4.233 -17.719 1.00 86.94 100 ASP A C 1
ATOM 772 O O . ASP A 1 100 ? 17.276 4.369 -16.783 1.00 86.94 100 ASP A O 1
ATOM 776 N N . THR A 1 101 ? 18.239 5.210 -18.615 1.00 85.38 101 THR A N 1
ATOM 777 C CA . THR A 1 101 ? 17.461 6.460 -18.594 1.00 85.38 101 THR A CA 1
ATOM 778 C C . THR A 1 101 ? 15.971 6.187 -18.823 1.00 85.38 101 THR A C 1
ATOM 780 O O . THR A 1 101 ? 15.135 6.691 -18.077 1.00 85.38 101 THR A O 1
ATOM 783 N N . PHE A 1 102 ? 15.620 5.337 -19.795 1.00 86.25 102 PHE A N 1
ATOM 784 C CA . PHE A 1 102 ? 14.225 4.959 -20.053 1.00 86.25 102 PHE A CA 1
ATOM 785 C C . PHE A 1 102 ? 13.602 4.182 -18.891 1.00 86.25 102 PHE A C 1
ATOM 787 O O . PHE A 1 102 ? 12.418 4.361 -18.602 1.00 86.25 102 PHE A O 1
ATOM 794 N N . GLU A 1 103 ? 14.371 3.324 -18.223 1.00 85.31 103 GLU A N 1
ATOM 795 C CA . GLU A 1 103 ? 13.933 2.623 -17.017 1.00 85.31 103 GLU A CA 1
ATOM 796 C C . GLU A 1 103 ? 13.638 3.623 -15.894 1.00 85.31 103 GLU A C 1
ATOM 798 O O . GLU A 1 103 ? 12.552 3.597 -15.311 1.00 85.31 103 GLU A O 1
ATOM 803 N N . ASN A 1 104 ? 14.541 4.580 -15.661 1.00 84.06 104 ASN A N 1
ATOM 804 C CA . ASN A 1 104 ? 14.344 5.637 -14.670 1.00 84.06 104 ASN A CA 1
ATOM 805 C C . ASN A 1 104 ? 13.106 6.499 -14.962 1.00 84.06 104 ASN A C 1
ATOM 807 O O . ASN A 1 104 ? 12.315 6.760 -14.049 1.00 84.06 104 ASN A O 1
ATOM 811 N N . ASP A 1 105 ? 12.905 6.899 -16.220 1.00 84.56 105 ASP A N 1
ATOM 812 C CA . ASP A 1 105 ? 11.738 7.676 -16.652 1.00 84.56 105 ASP A CA 1
ATOM 813 C C . ASP A 1 105 ? 10.441 6.870 -16.524 1.00 84.56 105 ASP A C 1
ATOM 815 O O . ASP A 1 105 ? 9.420 7.388 -16.067 1.00 84.56 105 ASP A O 1
ATOM 819 N N . THR A 1 106 ? 10.476 5.579 -16.863 1.00 85.44 106 THR A N 1
ATOM 820 C CA . THR A 1 106 ? 9.340 4.664 -16.683 1.00 85.44 106 THR A CA 1
ATOM 821 C C . THR A 1 106 ? 8.953 4.576 -15.210 1.00 85.44 106 THR A C 1
ATOM 823 O O . THR A 1 106 ? 7.779 4.722 -14.861 1.00 85.44 106 THR A O 1
ATOM 826 N N . GLU A 1 107 ? 9.931 4.404 -14.323 1.00 84.88 107 GLU A N 1
ATOM 827 C CA . GLU A 1 107 ? 9.690 4.374 -12.884 1.00 84.88 107 GLU A CA 1
ATOM 828 C C . GLU A 1 107 ? 9.218 5.732 -12.343 1.00 84.88 107 GLU A C 1
ATOM 830 O O . GLU A 1 107 ? 8.392 5.778 -11.426 1.00 84.88 107 GLU A O 1
ATOM 835 N N . GLN A 1 108 ? 9.662 6.850 -12.926 1.00 81.31 108 GLN A N 1
ATOM 836 C CA . GLN A 1 108 ? 9.151 8.182 -12.593 1.00 81.31 108 GLN A CA 1
ATOM 837 C C . GLN A 1 108 ? 7.676 8.338 -12.987 1.00 81.31 108 GLN A C 1
ATOM 839 O O . GLN A 1 108 ? 6.863 8.719 -12.145 1.00 81.31 108 GLN A O 1
ATOM 844 N N . ILE A 1 109 ? 7.294 7.939 -14.204 1.00 87.38 109 ILE A N 1
ATOM 845 C CA . ILE A 1 109 ? 5.895 7.952 -14.663 1.00 87.38 109 ILE A CA 1
ATOM 846 C C . ILE A 1 109 ? 5.017 7.078 -13.764 1.00 87.38 109 ILE A C 1
ATOM 848 O O . ILE A 1 109 ? 3.900 7.473 -13.414 1.00 87.38 109 ILE A O 1
ATOM 852 N N . ARG A 1 110 ? 5.508 5.900 -13.356 1.00 87.94 110 ARG A N 1
ATOM 853 C CA . ARG A 1 110 ? 4.796 5.010 -12.425 1.00 87.94 110 ARG A CA 1
ATOM 854 C C . ARG A 1 110 ? 4.544 5.701 -11.086 1.00 87.94 110 ARG A C 1
ATOM 856 O O . ARG A 1 110 ? 3.409 5.681 -10.608 1.00 87.94 110 ARG A O 1
ATOM 863 N N . ARG A 1 111 ? 5.556 6.360 -10.508 1.00 80.88 111 ARG A N 1
ATOM 864 C CA . ARG A 1 111 ? 5.423 7.139 -9.261 1.00 80.88 111 ARG A CA 1
ATOM 865 C C . ARG A 1 111 ? 4.438 8.301 -9.398 1.00 80.88 111 ARG A C 1
ATOM 867 O O . ARG A 1 111 ? 3.571 8.463 -8.540 1.00 80.88 111 ARG A O 1
ATOM 874 N N . ASP A 1 112 ? 4.537 9.078 -10.471 1.00 85.31 112 ASP A N 1
ATOM 875 C CA . ASP A 1 112 ? 3.672 10.240 -10.692 1.00 85.31 112 ASP A CA 1
ATOM 876 C C . ASP A 1 112 ? 2.214 9.824 -10.915 1.00 85.31 112 ASP A C 1
ATOM 878 O O . ASP A 1 112 ? 1.297 10.412 -10.339 1.00 85.31 112 ASP A O 1
ATOM 882 N N . SER A 1 113 ? 1.988 8.742 -11.661 1.00 89.06 113 SER A N 1
ATOM 883 C CA . SER A 1 113 ? 0.656 8.165 -11.876 1.00 89.06 113 SER A CA 1
ATOM 884 C C . SER A 1 113 ? 0.034 7.675 -10.566 1.00 89.06 113 SER A C 1
ATOM 886 O O . SER A 1 113 ? -1.117 7.986 -10.261 1.00 89.06 113 SER A O 1
ATOM 888 N N . LEU A 1 114 ? 0.813 6.977 -9.738 1.00 82.88 114 LEU A N 1
ATOM 889 C CA . LEU A 1 114 ? 0.420 6.566 -8.389 1.00 82.88 114 LEU A CA 1
ATOM 890 C C . LEU A 1 114 ? 0.047 7.767 -7.497 1.00 82.88 114 LEU A C 1
ATOM 892 O O . LEU A 1 114 ? -0.947 7.726 -6.768 1.00 82.88 114 LEU A O 1
ATOM 896 N N . ASN A 1 115 ? 0.794 8.869 -7.590 1.00 84.44 115 ASN A N 1
ATOM 897 C CA . ASN A 1 115 ? 0.489 10.101 -6.866 1.00 84.44 115 ASN A CA 1
ATOM 898 C C . ASN A 1 115 ? -0.819 10.749 -7.348 1.00 84.44 115 ASN A C 1
ATOM 900 O O . ASN A 1 115 ? -1.644 11.159 -6.529 1.00 84.44 115 ASN A O 1
ATOM 904 N N . LEU A 1 116 ? -1.038 10.809 -8.665 1.00 89.88 116 LEU A N 1
ATOM 905 C CA . LEU A 1 116 ? -2.280 11.314 -9.251 1.00 89.88 116 LEU A CA 1
ATOM 906 C C . LEU A 1 116 ? -3.488 10.463 -8.836 1.00 89.88 116 LEU A C 1
ATOM 908 O O . LEU A 1 116 ? -4.537 11.021 -8.509 1.00 89.88 116 LEU A O 1
ATOM 912 N N . GLN A 1 117 ? -3.331 9.138 -8.779 1.00 87.56 117 GLN A N 1
ATOM 913 C CA . GLN A 1 117 ? -4.365 8.226 -8.292 1.00 87.56 117 GLN A CA 1
ATOM 914 C C . GLN A 1 117 ? -4.726 8.532 -6.831 1.00 87.56 117 GLN A C 1
ATOM 916 O O . GLN A 1 117 ? -5.896 8.732 -6.513 1.00 87.56 117 GLN A O 1
ATOM 921 N N . MET A 1 118 ? -3.728 8.688 -5.956 1.00 84.81 118 MET A N 1
ATOM 922 C CA . MET A 1 118 ? -3.957 9.050 -4.554 1.00 84.81 118 MET A CA 1
ATOM 923 C C . MET A 1 118 ? -4.647 10.417 -4.404 1.00 84.81 118 MET A C 1
ATOM 925 O O . MET A 1 118 ? -5.571 10.553 -3.601 1.00 84.81 118 MET A O 1
ATOM 929 N N . ARG A 1 119 ? -4.235 11.435 -5.175 1.00 90.88 119 ARG A N 1
ATOM 930 C CA . ARG A 1 119 ? -4.885 12.761 -5.166 1.00 90.88 119 ARG A CA 1
ATOM 931 C C . ARG A 1 119 ? -6.346 12.672 -5.595 1.00 90.88 119 ARG A C 1
ATOM 933 O O . ARG A 1 119 ? -7.196 13.287 -4.954 1.00 90.88 119 ARG A O 1
ATOM 940 N N . LYS A 1 120 ? -6.644 11.891 -6.639 1.00 92.56 120 LYS A N 1
ATOM 941 C CA . LYS A 1 120 ? -8.020 11.613 -7.071 1.00 92.56 120 LYS A CA 1
ATOM 942 C C . LYS A 1 120 ? -8.835 11.006 -5.925 1.00 92.56 120 LYS A C 1
ATOM 944 O O . LYS A 1 120 ? -9.927 11.491 -5.646 1.00 92.56 120 LYS A O 1
ATOM 949 N N . ASP A 1 121 ? -8.300 10.003 -5.234 1.00 89.25 121 ASP A N 1
ATOM 950 C CA . ASP A 1 121 ? -9.008 9.338 -4.135 1.00 89.25 121 ASP A CA 1
ATOM 951 C C . ASP A 1 121 ? -9.238 10.266 -2.933 1.00 89.25 121 ASP A C 1
ATOM 953 O O . ASP A 1 121 ? -10.295 10.212 -2.306 1.00 89.25 121 ASP A O 1
ATOM 957 N N . ILE A 1 122 ? -8.280 11.146 -2.615 1.00 91.31 122 ILE A N 1
ATOM 958 C CA . ILE A 1 122 ? -8.442 12.179 -1.577 1.00 91.31 122 ILE A CA 1
ATOM 959 C C . ILE A 1 122 ? -9.578 13.136 -1.944 1.00 91.31 122 ILE A C 1
ATOM 961 O O . ILE A 1 122 ? -10.425 13.419 -1.101 1.00 91.31 122 ILE A O 1
ATOM 965 N N . LEU A 1 123 ? -9.619 13.609 -3.192 1.00 95.38 123 LEU A N 1
ATOM 966 C CA . LEU A 1 123 ? -10.671 14.510 -3.659 1.00 95.38 123 LEU A CA 1
ATOM 967 C C . LEU A 1 123 ? -12.050 13.840 -3.639 1.00 95.38 123 LEU A C 1
ATOM 969 O O . LEU A 1 123 ? -13.010 14.460 -3.195 1.00 95.38 123 LEU A O 1
ATOM 973 N N . LEU A 1 124 ? -12.151 12.576 -4.066 1.00 94.88 124 LEU A N 1
ATOM 974 C CA . LEU A 1 124 ? -13.407 11.821 -3.997 1.00 94.88 124 LEU A CA 1
ATOM 975 C C . LEU A 1 124 ? -13.897 11.677 -2.553 1.00 94.88 124 LEU A C 1
ATOM 977 O O . LEU A 1 124 ? -15.047 12.003 -2.277 1.00 94.88 124 LEU A O 1
ATOM 981 N N . ARG A 1 125 ? -13.015 11.279 -1.625 1.00 93.19 125 ARG A N 1
ATOM 982 C CA . ARG A 1 125 ? -13.359 11.199 -0.195 1.00 93.19 125 ARG A CA 1
ATOM 983 C C . ARG A 1 125 ? -13.759 12.553 0.385 1.00 93.19 125 ARG A C 1
ATOM 985 O O . ARG A 1 125 ? -14.687 12.616 1.177 1.00 93.19 125 ARG A O 1
ATOM 992 N N . GLY A 1 126 ? -13.075 13.629 -0.005 1.00 95.19 126 GLY A N 1
ATOM 993 C CA . GLY A 1 126 ? -13.416 14.983 0.429 1.00 95.19 126 GLY A CA 1
ATOM 994 C C . GLY A 1 126 ? -14.805 15.416 -0.044 1.00 95.19 126 GLY A C 1
ATOM 995 O O . GLY A 1 126 ? -15.555 15.995 0.732 1.00 95.19 126 GLY A O 1
ATOM 996 N N . LEU A 1 127 ? -15.177 15.092 -1.286 1.00 96.38 127 LEU A N 1
ATOM 997 C CA . LEU A 1 127 ? -16.526 15.351 -1.801 1.00 96.38 127 LEU A CA 1
ATOM 998 C C . LEU A 1 127 ? -17.589 14.534 -1.057 1.00 96.38 127 LEU A C 1
ATOM 1000 O O . LEU A 1 127 ? -18.645 15.074 -0.742 1.00 96.38 127 LEU A O 1
ATOM 1004 N N . ASP A 1 128 ? -17.305 13.268 -0.745 1.00 94.12 128 ASP A N 1
ATOM 1005 C CA . ASP A 1 128 ? -18.208 12.435 0.056 1.00 94.12 128 ASP A CA 1
ATOM 1006 C C . ASP A 1 128 ? -18.389 13.004 1.472 1.00 94.12 128 ASP A C 1
ATOM 1008 O O . ASP A 1 128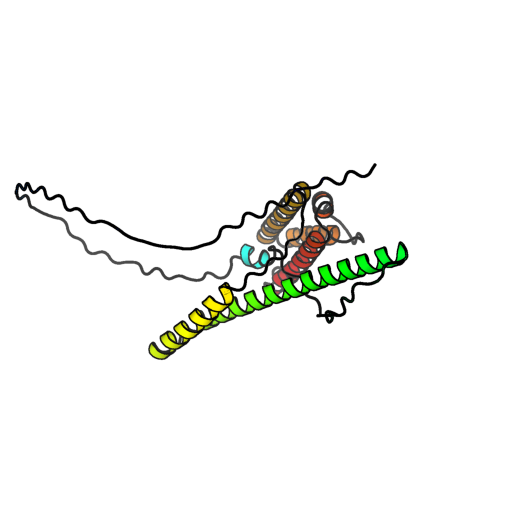 ? -19.518 13.088 1.951 1.00 94.12 128 ASP A O 1
ATOM 1012 N N . GLN A 1 129 ? -17.311 13.483 2.103 1.00 94.38 129 GLN A N 1
ATOM 1013 C CA . GLN A 1 129 ? -17.378 14.141 3.411 1.00 94.38 129 GLN A CA 1
ATOM 1014 C C . GLN A 1 129 ? -18.212 15.427 3.364 1.00 94.38 129 GLN A C 1
ATOM 1016 O O . GLN A 1 129 ? -19.070 15.626 4.214 1.00 94.38 129 GLN A O 1
ATOM 1021 N N . ILE A 1 130 ? -18.019 16.277 2.348 1.00 94.50 130 ILE A N 1
ATOM 1022 C CA . ILE A 1 130 ? -18.819 17.502 2.171 1.00 94.50 130 ILE A CA 1
ATOM 1023 C C . ILE A 1 130 ? -20.308 17.164 2.053 1.00 94.50 130 ILE A C 1
ATOM 1025 O O . ILE A 1 130 ? -21.142 17.848 2.642 1.00 94.50 130 ILE A O 1
ATOM 1029 N N . LEU A 1 131 ? -20.653 16.110 1.308 1.00 92.56 131 LEU A N 1
ATOM 1030 C CA . LEU A 1 131 ? -22.039 15.665 1.179 1.00 92.56 131 LEU A CA 1
ATOM 1031 C C . LEU A 1 131 ? -22.610 15.190 2.520 1.00 92.56 131 LEU A C 1
ATOM 1033 O O . LEU A 1 131 ? -23.735 15.557 2.847 1.00 92.56 131 LEU A O 1
ATOM 1037 N N . GLN A 1 132 ? -21.841 14.434 3.307 1.00 91.88 132 GLN A N 1
ATOM 1038 C CA . GLN A 1 132 ? -22.245 14.010 4.652 1.00 91.88 132 GLN A CA 1
ATOM 1039 C C . GLN A 1 132 ? -22.448 15.206 5.596 1.00 91.88 132 GLN A C 1
ATOM 1041 O O . GLN A 1 132 ? -23.474 15.295 6.269 1.00 91.88 132 GLN A O 1
ATOM 1046 N N . ASP A 1 133 ? -21.513 16.155 5.606 1.00 92.56 133 ASP A N 1
ATOM 1047 C CA . ASP A 1 133 ? -21.564 17.333 6.477 1.00 92.56 133 ASP A CA 1
ATOM 1048 C C . ASP A 1 133 ? -22.698 18.294 6.074 1.00 92.56 133 ASP A C 1
ATOM 1050 O O . ASP A 1 133 ? -23.288 18.959 6.926 1.00 92.56 133 ASP A O 1
ATOM 1054 N N . SER A 1 134 ? -23.065 18.335 4.786 1.00 91.81 134 SER A N 1
ATOM 1055 C CA . SER A 1 134 ? -24.149 19.185 4.267 1.00 91.81 134 SER A CA 1
ATOM 1056 C C . SER A 1 134 ? -25.544 18.837 4.806 1.00 91.81 134 SER A C 1
ATOM 1058 O O . SER A 1 134 ? -26.473 19.628 4.651 1.00 91.81 134 SER A O 1
ATOM 1060 N N . GLU A 1 135 ? -25.713 17.694 5.481 1.00 89.31 135 GLU A N 1
ATOM 1061 C CA . GLU A 1 135 ? -26.985 17.294 6.103 1.00 89.31 135 GLU A CA 1
ATOM 1062 C C . GLU A 1 135 ? -27.430 18.227 7.242 1.00 89.31 135 GLU A C 1
ATOM 1064 O O . GLU A 1 135 ? -28.612 18.256 7.582 1.00 89.31 135 GLU A O 1
ATOM 1069 N N . CYS A 1 136 ? -26.512 19.000 7.832 1.00 89.50 136 CYS A N 1
ATOM 1070 C CA . CYS A 1 136 ? -26.846 19.985 8.864 1.00 89.50 136 CYS A CA 1
ATOM 1071 C C . CYS A 1 136 ? -27.374 21.321 8.315 1.00 89.50 136 CYS A C 1
ATOM 1073 O O . CYS A 1 136 ? -27.830 22.162 9.093 1.00 89.50 136 CYS A O 1
ATOM 1075 N N . LEU A 1 137 ? -27.302 21.526 6.998 1.00 92.94 137 LEU A N 1
ATOM 1076 C CA . LEU A 1 137 ? -27.712 22.764 6.346 1.00 92.94 137 LEU A CA 1
ATOM 1077 C C . LEU A 1 137 ? -29.218 22.796 6.103 1.00 92.94 137 LEU A C 1
ATOM 1079 O O . LEU A 1 137 ? -29.913 21.776 6.160 1.00 92.94 137 LEU A O 1
ATOM 1083 N N . ASN A 1 138 ? -29.736 23.986 5.800 1.00 96.00 138 ASN A N 1
ATOM 1084 C CA . ASN A 1 138 ? -31.121 24.093 5.369 1.00 96.00 138 ASN A CA 1
ATOM 1085 C C . ASN A 1 138 ? -31.308 23.459 3.978 1.00 96.00 138 ASN A C 1
ATOM 1087 O O . ASN A 1 138 ? -30.353 23.148 3.262 1.00 96.00 138 ASN A O 1
ATOM 1091 N N . ARG A 1 139 ? -32.566 23.229 3.595 1.00 93.94 139 ARG A N 1
ATOM 1092 C CA . ARG A 1 139 ? -32.888 22.470 2.383 1.00 93.94 139 ARG A CA 1
ATOM 1093 C C . ARG A 1 139 ? -32.317 23.099 1.109 1.00 93.94 139 ARG A C 1
ATOM 1095 O O . ARG A 1 139 ? -31.809 22.362 0.269 1.00 93.94 139 ARG A O 1
ATOM 1102 N N . GLU A 1 140 ? -32.418 24.416 0.971 1.00 95.19 140 GLU A N 1
ATOM 1103 C CA . GLU A 1 140 ? -31.998 25.135 -0.236 1.00 95.19 140 GLU A CA 1
ATOM 1104 C C . GLU A 1 140 ? -30.472 25.077 -0.392 1.00 95.19 140 GLU A C 1
ATOM 1106 O O . GLU A 1 140 ? -29.971 24.641 -1.428 1.00 95.19 140 GLU A O 1
ATOM 1111 N N . GLU A 1 141 ? -29.738 25.385 0.680 1.00 95.44 141 GLU A N 1
ATOM 1112 C CA . GLU A 1 141 ? -28.271 25.309 0.723 1.00 95.44 141 GLU A CA 1
ATOM 111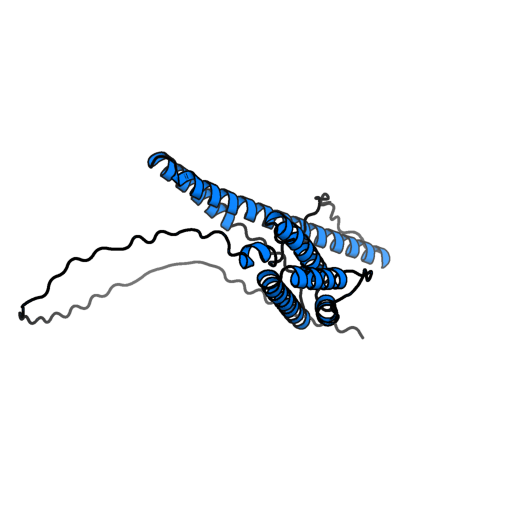3 C C . GLU A 1 141 ? -27.764 23.885 0.464 1.00 95.44 141 GLU A C 1
ATOM 1115 O O . GLU A 1 141 ? -26.807 23.672 -0.284 1.00 95.44 141 GLU A O 1
ATOM 1120 N N . ARG A 1 142 ? -28.424 22.882 1.054 1.00 96.00 142 ARG A N 1
ATOM 1121 C CA . ARG A 1 142 ? -28.064 21.475 0.867 1.00 96.00 142 ARG A CA 1
ATOM 1122 C C . ARG A 1 142 ? -28.256 21.023 -0.579 1.00 96.00 142 ARG A C 1
ATOM 1124 O O . ARG A 1 142 ? -27.405 20.311 -1.110 1.00 96.00 142 ARG A O 1
ATOM 1131 N N . GLU A 1 143 ? -29.370 21.390 -1.212 1.00 96.00 143 GLU A N 1
ATOM 1132 C CA . GLU A 1 143 ? -29.637 21.044 -2.613 1.00 96.00 143 GLU A CA 1
ATOM 1133 C C . GLU A 1 143 ? -28.604 21.690 -3.551 1.00 96.00 143 GLU A C 1
ATOM 1135 O O . GLU A 1 143 ? -28.089 21.018 -4.451 1.00 96.00 143 GLU A O 1
ATOM 1140 N N . GLU A 1 144 ? -28.227 22.945 -3.292 1.00 96.44 144 GLU A N 1
ATOM 1141 C CA . GLU A 1 144 ? -27.185 23.645 -4.043 1.00 96.44 144 GLU A CA 1
ATOM 1142 C C . GLU A 1 144 ? -25.813 22.966 -3.890 1.00 96.44 144 GLU A C 1
ATOM 1144 O O . GLU A 1 144 ? -25.179 22.604 -4.889 1.00 96.44 144 GLU A O 1
ATOM 1149 N N . ILE A 1 145 ? -25.364 22.720 -2.654 1.00 96.81 145 ILE A N 1
ATOM 1150 C CA . ILE A 1 145 ? -24.076 22.059 -2.389 1.00 96.81 145 ILE A CA 1
ATOM 1151 C C . ILE A 1 145 ? -24.034 20.670 -3.012 1.00 96.81 145 ILE A C 1
ATOM 1153 O O . ILE A 1 145 ? -23.033 20.307 -3.638 1.00 96.81 145 ILE A O 1
ATOM 1157 N N . LYS A 1 146 ? -25.122 19.905 -2.891 1.00 96.06 146 LYS A N 1
ATOM 1158 C CA . LYS A 1 146 ? -25.215 18.572 -3.481 1.00 96.06 146 LYS A CA 1
ATOM 1159 C C . LYS A 1 146 ? -25.020 18.616 -4.993 1.00 96.06 146 LYS A C 1
ATOM 1161 O O . LYS A 1 146 ? -24.218 17.847 -5.521 1.00 96.06 146 LYS A O 1
ATOM 1166 N N . LEU A 1 147 ? -25.678 19.547 -5.684 1.00 96.62 147 LEU A N 1
ATOM 1167 C CA . LEU A 1 147 ? -25.529 19.713 -7.129 1.00 96.62 147 LEU A CA 1
ATOM 1168 C C . LEU A 1 147 ? -24.073 20.022 -7.521 1.00 96.62 147 LEU A C 1
ATOM 1170 O O . LEU A 1 147 ? -23.543 19.442 -8.476 1.00 96.62 147 LEU A O 1
ATOM 1174 N N . TYR A 1 148 ? -23.401 20.910 -6.781 1.00 97.19 148 TYR A N 1
ATOM 1175 C CA . TYR A 1 148 ? -21.996 21.241 -7.035 1.00 97.19 148 TYR A CA 1
ATOM 1176 C C . TYR A 1 148 ? -21.055 20.062 -6.775 1.00 97.19 148 TYR A C 1
ATOM 1178 O O . TYR A 1 148 ? -20.182 19.788 -7.608 1.00 97.19 148 TYR A O 1
ATOM 1186 N N . ALA A 1 149 ? -21.231 19.362 -5.655 1.00 96.75 149 ALA A N 1
ATOM 1187 C CA . ALA A 1 149 ? -20.417 18.213 -5.285 1.00 96.75 149 ALA A CA 1
ATOM 1188 C C . ALA A 1 149 ? -20.584 17.063 -6.288 1.00 96.75 149 ALA A C 1
ATOM 1190 O O . ALA A 1 149 ? -19.583 16.541 -6.785 1.00 96.75 149 ALA A O 1
ATOM 1191 N N . ASP A 1 150 ? -21.821 16.742 -6.682 1.00 95.50 150 ASP A N 1
ATOM 1192 C CA . ASP A 1 150 ? -22.115 15.710 -7.682 1.00 95.50 150 ASP A CA 1
ATOM 1193 C C . ASP A 1 150 ? -21.494 16.052 -9.044 1.00 95.50 150 ASP A C 1
ATOM 1195 O O . ASP A 1 150 ? -20.900 15.191 -9.700 1.00 95.50 150 ASP A O 1
ATOM 1199 N N . ARG A 1 151 ? -21.530 17.328 -9.457 1.00 97.25 151 ARG A N 1
ATOM 1200 C CA . ARG A 1 151 ? -20.875 17.788 -10.693 1.00 97.25 151 ARG A CA 1
ATOM 1201 C C . ARG A 1 151 ? -19.357 17.608 -10.649 1.00 97.25 151 ARG A C 1
ATOM 1203 O O . ARG A 1 151 ? -18.757 17.192 -11.642 1.00 97.25 151 ARG A O 1
ATOM 1210 N N . LEU A 1 152 ? -18.712 17.948 -9.531 1.00 97.62 152 LEU A N 1
ATOM 1211 C CA . LEU A 1 152 ? -17.267 17.751 -9.366 1.00 97.62 152 LEU A CA 1
ATOM 1212 C C . LEU A 1 152 ? -16.912 16.263 -9.338 1.00 97.62 152 LEU A C 1
ATOM 1214 O O . LEU A 1 152 ? -15.962 15.849 -10.006 1.00 97.62 152 LEU A O 1
ATOM 1218 N N . LYS A 1 153 ? -17.713 15.457 -8.636 1.00 96.62 153 LYS A N 1
ATOM 1219 C CA . LYS A 1 153 ? -17.556 14.006 -8.559 1.00 96.62 153 LYS A CA 1
ATOM 1220 C C . LYS A 1 153 ? -17.667 13.364 -9.939 1.00 96.62 153 LYS A C 1
ATOM 1222 O O . LYS A 1 153 ? -16.798 12.572 -10.296 1.00 96.62 153 LYS A O 1
ATOM 1227 N N . SER A 1 154 ? -18.656 13.753 -10.752 1.00 96.12 154 SER A N 1
ATOM 1228 C CA . SER A 1 154 ? -18.827 13.206 -12.107 1.00 96.12 154 SER A CA 1
ATOM 1229 C C . SER A 1 154 ? -17.603 13.477 -12.984 1.00 96.12 154 SER A C 1
ATOM 1231 O O . SER A 1 154 ? -17.085 12.557 -13.615 1.00 96.12 154 SER A O 1
ATOM 1233 N N . ARG A 1 155 ? -17.060 14.702 -12.943 1.00 96.88 155 ARG A N 1
ATOM 1234 C CA . ARG A 1 155 ? -15.834 15.068 -13.671 1.00 96.88 155 ARG A CA 1
ATOM 1235 C C . ARG A 1 155 ? -14.635 14.265 -13.186 1.00 96.88 155 ARG A C 1
ATOM 1237 O O . ARG A 1 155 ? -13.862 13.769 -14.000 1.00 96.88 155 ARG A O 1
ATOM 1244 N N . LEU A 1 156 ? -14.487 14.112 -11.876 1.00 95.38 156 LEU A N 1
ATOM 1245 C CA . LEU A 1 156 ? -13.353 13.409 -11.290 1.00 95.38 156 LEU A CA 1
ATOM 1246 C C . LEU A 1 156 ? -13.372 11.904 -11.597 1.00 95.38 156 LEU A C 1
ATOM 1248 O O . LEU A 1 156 ? -12.319 11.309 -11.826 1.00 95.38 156 LEU A O 1
ATOM 1252 N N . VAL A 1 157 ? -14.556 11.287 -11.664 1.00 93.50 157 VAL A N 1
ATOM 1253 C CA . VAL A 1 157 ? -14.712 9.866 -12.020 1.00 93.50 157 VAL A CA 1
ATOM 1254 C C . VAL A 1 157 ? -14.246 9.576 -13.452 1.00 93.50 157 VAL A C 1
ATOM 1256 O O . VAL A 1 157 ? -13.736 8.484 -13.691 1.00 93.50 157 VAL A O 1
ATOM 1259 N N . THR A 1 158 ? -14.312 10.547 -14.374 1.00 94.50 158 THR A N 1
ATOM 1260 C CA . THR A 1 158 ? -13.811 10.370 -15.755 1.00 94.50 158 THR A CA 1
ATOM 1261 C C . THR A 1 158 ? -12.295 10.155 -15.843 1.00 94.50 158 THR A C 1
ATOM 1263 O O . THR A 1 158 ? -11.811 9.556 -16.803 1.00 94.50 158 THR A O 1
ATOM 1266 N N . VAL A 1 159 ? -11.527 10.593 -14.838 1.00 94.56 159 VAL A N 1
ATOM 1267 C CA . VAL A 1 159 ? -10.067 10.439 -14.810 1.00 94.56 159 VAL A CA 1
ATOM 1268 C C . VAL A 1 159 ? -9.718 9.018 -14.377 1.00 94.56 159 VAL A C 1
ATOM 1270 O O . VAL A 1 159 ? -9.790 8.695 -13.194 1.00 94.56 159 VAL A O 1
ATOM 1273 N N . THR A 1 160 ? -9.324 8.150 -15.307 1.00 89.69 160 THR A N 1
ATOM 1274 C CA . THR A 1 160 ? -8.896 6.775 -14.991 1.00 89.69 160 THR A CA 1
ATOM 1275 C C . THR A 1 160 ? -7.376 6.680 -14.999 1.00 89.69 160 THR A C 1
ATOM 1277 O O . THR A 1 160 ? -6.743 6.976 -16.006 1.00 89.69 160 THR A O 1
ATOM 1280 N N . ILE A 1 161 ? -6.795 6.267 -13.872 1.00 89.94 161 ILE A N 1
ATOM 1281 C CA . ILE A 1 161 ? -5.352 6.070 -13.708 1.00 89.94 161 ILE A CA 1
ATOM 1282 C C . ILE A 1 161 ? -5.146 4.645 -13.208 1.00 89.94 161 ILE A C 1
ATOM 1284 O O . ILE A 1 161 ? -5.768 4.241 -12.224 1.00 89.94 161 ILE A O 1
ATOM 1288 N N . CYS A 1 162 ? -4.301 3.887 -13.900 1.00 83.69 162 CYS A N 1
ATOM 1289 C CA . CYS A 1 162 ? -4.000 2.501 -13.577 1.00 83.69 162 CYS A CA 1
ATOM 1290 C C . CYS A 1 162 ? -2.486 2.300 -13.627 1.00 83.69 162 CYS A C 1
ATOM 1292 O O . CYS A 1 162 ? -1.848 2.603 -14.634 1.00 83.69 162 CYS A O 1
ATOM 1294 N N . VAL A 1 163 ? -1.921 1.822 -12.521 1.00 83.94 163 VAL A N 1
ATOM 1295 C CA . VAL A 1 163 ? -0.518 1.424 -12.424 1.00 83.94 163 VAL A CA 1
ATOM 1296 C C . VAL A 1 163 ? -0.498 0.011 -11.879 1.00 83.94 163 VAL A C 1
ATOM 1298 O O . VAL A 1 163 ? -0.764 -0.212 -10.699 1.00 83.94 163 VAL A O 1
ATOM 1301 N N . ASP A 1 164 ? -0.181 -0.941 -12.746 1.00 80.81 164 ASP A N 1
ATOM 1302 C CA . ASP A 1 164 ? -0.100 -2.339 -12.359 1.00 80.81 164 ASP A CA 1
ATOM 1303 C C . ASP A 1 164 ? 1.326 -2.713 -11.958 1.00 80.81 164 ASP A C 1
ATOM 1305 O O . ASP A 1 164 ? 2.324 -2.279 -12.550 1.00 80.81 164 ASP A O 1
ATOM 1309 N N . THR A 1 165 ? 1.427 -3.563 -10.941 1.00 82.38 165 THR A N 1
ATOM 1310 C CA . THR A 1 165 ? 2.644 -4.331 -10.683 1.00 82.38 165 THR A CA 1
ATOM 1311 C C . THR A 1 165 ? 2.520 -5.634 -11.472 1.00 82.38 165 THR A C 1
ATOM 1313 O O . THR A 1 165 ? 1.630 -6.436 -11.158 1.00 82.38 165 THR A O 1
ATOM 1316 N N . PRO A 1 166 ? 3.360 -5.859 -12.497 1.00 79.94 166 PRO A N 1
ATOM 1317 C CA . PRO A 1 166 ? 3.333 -7.096 -13.261 1.00 79.94 166 PRO A CA 1
ATOM 1318 C C . PRO A 1 166 ? 3.681 -8.265 -12.340 1.00 79.94 166 PRO A C 1
ATOM 1320 O O . PRO A 1 166 ? 4.658 -8.219 -11.594 1.00 79.94 166 PRO A O 1
ATOM 1323 N N . ARG A 1 167 ? 2.855 -9.311 -12.372 1.00 86.56 167 ARG A N 1
ATOM 1324 C CA . ARG A 1 167 ? 3.031 -10.504 -11.542 1.00 86.56 167 ARG A CA 1
ATOM 1325 C C . ARG A 1 167 ? 2.868 -11.759 -12.379 1.00 86.56 167 ARG A C 1
ATOM 1327 O O . ARG A 1 167 ? 1.994 -11.832 -13.240 1.00 86.56 167 ARG A O 1
ATOM 1334 N N . SER A 1 168 ? 3.677 -12.767 -12.084 1.00 89.88 168 SER A N 1
ATOM 1335 C CA . SER A 1 168 ? 3.418 -14.135 -12.523 1.00 89.88 168 SER A CA 1
ATOM 1336 C C . SER A 1 168 ? 2.271 -14.752 -11.715 1.00 89.88 168 SER A C 1
ATOM 1338 O O . SER A 1 168 ? 1.948 -14.294 -10.616 1.00 89.88 168 SER A O 1
ATOM 1340 N N . GLN A 1 169 ? 1.682 -15.839 -12.217 1.00 90.12 169 GLN A N 1
ATOM 1341 C CA . GLN A 1 169 ? 0.626 -16.556 -11.496 1.00 90.12 169 GLN A CA 1
ATOM 1342 C C . GLN A 1 169 ? 1.091 -17.018 -10.103 1.00 90.12 169 GLN A C 1
ATOM 1344 O O . GLN A 1 169 ? 0.375 -16.841 -9.120 1.00 90.12 169 GLN A O 1
ATOM 1349 N N . SER A 1 170 ? 2.331 -17.510 -9.999 1.00 93.38 170 SER A N 1
ATOM 1350 C CA . SER A 1 170 ? 2.924 -17.898 -8.715 1.00 93.38 170 SER A CA 1
ATOM 1351 C C . SER A 1 170 ? 3.009 -16.718 -7.744 1.00 93.38 170 SER A C 1
ATOM 1353 O O . SER A 1 170 ? 2.663 -16.875 -6.580 1.00 93.38 170 SER A O 1
ATOM 1355 N N . GLN A 1 171 ? 3.422 -15.533 -8.207 1.00 91.25 171 GLN A N 1
ATOM 1356 C CA . GLN A 1 171 ? 3.493 -14.327 -7.370 1.00 91.25 171 GLN A CA 1
ATOM 1357 C C . GLN A 1 171 ? 2.106 -13.888 -6.882 1.00 91.25 171 GLN A C 1
ATOM 1359 O O . GLN A 1 171 ? 1.957 -13.478 -5.731 1.00 91.25 171 GLN A O 1
ATOM 1364 N N . VAL A 1 172 ? 1.080 -14.002 -7.732 1.00 89.81 172 VAL A N 1
ATOM 1365 C CA . VAL A 1 172 ? -0.312 -13.707 -7.359 1.00 89.81 172 VAL A CA 1
ATOM 1366 C C . VAL A 1 172 ? -0.793 -14.643 -6.249 1.00 89.81 172 VAL A C 1
ATOM 1368 O O . VAL A 1 172 ? -1.417 -14.192 -5.285 1.00 89.81 172 VAL A O 1
ATOM 1371 N N . ASP A 1 173 ? -0.508 -15.938 -6.356 1.00 93.69 173 ASP A N 1
ATOM 1372 C CA . ASP A 1 173 ? -0.954 -16.921 -5.369 1.00 93.69 173 ASP A CA 1
ATOM 1373 C C . ASP A 1 173 ? -0.186 -16.801 -4.046 1.00 93.69 173 ASP A C 1
ATOM 1375 O O . ASP A 1 173 ? -0.796 -16.863 -2.972 1.00 93.69 173 ASP A O 1
ATOM 1379 N N . SER A 1 174 ? 1.107 -16.487 -4.104 1.00 95.56 174 SER A N 1
ATOM 1380 C CA . SER A 1 174 ? 1.897 -16.131 -2.926 1.00 95.56 174 SER A CA 1
ATOM 1381 C C . SER A 1 174 ? 1.355 -14.891 -2.218 1.00 95.56 174 SER A C 1
ATOM 1383 O O . SER A 1 174 ? 1.152 -14.921 -1.005 1.00 95.56 174 SER A O 1
ATOM 1385 N N . LEU A 1 175 ? 1.007 -13.829 -2.954 1.00 94.69 175 LEU A N 1
ATOM 1386 C CA . LEU A 1 175 ? 0.420 -12.624 -2.362 1.00 94.69 175 LEU A CA 1
ATOM 1387 C C . LEU A 1 175 ? -0.928 -12.921 -1.679 1.00 94.69 175 LEU A C 1
ATOM 1389 O O . LEU A 1 175 ? -1.193 -12.450 -0.569 1.00 94.69 175 LEU A O 1
ATOM 1393 N N . LYS A 1 176 ? -1.776 -13.767 -2.282 1.00 94.75 176 LYS A N 1
ATOM 1394 C CA . LYS A 1 176 ? -3.021 -14.231 -1.639 1.00 94.75 176 LYS A CA 1
ATOM 1395 C C . LYS A 1 176 ? -2.742 -14.982 -0.336 1.00 94.75 176 LYS A C 1
ATOM 1397 O O . LYS A 1 176 ? -3.480 -14.796 0.639 1.00 94.75 176 LYS A O 1
ATOM 1402 N N . ALA A 1 177 ? -1.705 -15.818 -0.308 1.00 96.94 177 ALA A N 1
ATOM 1403 C CA . ALA A 1 177 ? -1.294 -16.545 0.887 1.00 96.94 177 ALA A CA 1
ATOM 1404 C C . ALA A 1 177 ? -0.772 -15.595 1.980 1.00 96.94 177 ALA A C 1
ATOM 1406 O O . ALA A 1 177 ? -1.214 -15.708 3.125 1.00 96.94 177 ALA A O 1
ATOM 1407 N N . VAL A 1 178 ? 0.039 -14.587 1.637 1.00 97.50 178 VAL A N 1
ATOM 1408 C CA . VAL A 1 178 ? 0.456 -13.515 2.566 1.00 97.50 178 VAL A CA 1
ATOM 1409 C C . VAL A 1 178 ? -0.757 -12.804 3.168 1.00 97.50 178 VAL A C 1
ATOM 1411 O O . VAL A 1 178 ? -0.869 -12.678 4.389 1.00 97.50 178 VAL A O 1
ATOM 1414 N N . HIS A 1 179 ? -1.731 -12.408 2.345 1.00 94.94 179 HIS A N 1
ATOM 1415 C CA . HIS A 1 179 ? -2.961 -11.782 2.839 1.00 94.94 179 HIS A CA 1
ATOM 1416 C C . HIS A 1 179 ? -3.761 -12.703 3.770 1.00 94.94 179 HIS A C 1
ATOM 1418 O O . HIS A 1 179 ? -4.422 -12.232 4.699 1.00 94.94 179 HIS A O 1
ATOM 1424 N N . LYS A 1 180 ? -3.722 -14.023 3.550 1.00 96.88 180 LYS A N 1
ATOM 1425 C CA . LYS A 1 180 ? -4.346 -15.001 4.451 1.00 96.88 180 LYS A CA 1
ATOM 1426 C C . LYS A 1 180 ? -3.634 -15.045 5.804 1.00 96.88 180 LYS A C 1
ATOM 1428 O O . LYS A 1 180 ? -4.331 -15.018 6.815 1.00 96.88 180 LYS A O 1
ATOM 1433 N N . PHE A 1 181 ? -2.301 -15.049 5.833 1.00 98.00 181 PHE A N 1
ATOM 1434 C CA . PHE A 1 181 ? -1.534 -14.954 7.081 1.00 98.00 181 PHE A CA 1
ATOM 1435 C C . PHE A 1 181 ? -1.870 -13.680 7.859 1.00 98.00 181 PHE A C 1
ATOM 1437 O O . PHE A 1 181 ? -2.140 -13.743 9.055 1.00 98.00 181 PHE A O 1
ATOM 1444 N N . ILE A 1 182 ? -1.951 -12.531 7.184 1.00 97.12 182 ILE A N 1
ATOM 1445 C CA . ILE A 1 182 ? -2.307 -11.257 7.826 1.00 97.12 182 ILE A CA 1
ATOM 1446 C C . ILE A 1 182 ? -3.727 -11.298 8.409 1.00 97.12 182 ILE A C 1
ATOM 1448 O O . ILE A 1 182 ? -3.945 -10.888 9.547 1.00 97.12 182 ILE A O 1
ATOM 1452 N N . ARG A 1 183 ? -4.704 -11.853 7.682 1.00 95.62 183 ARG A N 1
ATOM 1453 C CA . ARG A 1 183 ? -6.063 -12.044 8.221 1.00 95.62 183 ARG A CA 1
ATOM 1454 C C . ARG A 1 183 ? -6.084 -12.972 9.438 1.00 95.62 183 ARG A C 1
ATOM 1456 O O . ARG A 1 183 ? -6.839 -12.732 10.377 1.00 95.62 183 ARG A O 1
ATOM 1463 N N . GLN A 1 184 ? -5.266 -14.024 9.436 1.00 96.81 184 GLN A N 1
ATOM 1464 C CA . GLN A 1 184 ? -5.111 -14.903 10.598 1.00 96.81 184 GLN A CA 1
ATOM 1465 C C . GLN A 1 184 ? -4.498 -14.155 11.783 1.00 96.81 184 GLN A C 1
ATOM 1467 O O . GLN A 1 184 ? -5.005 -14.294 12.890 1.00 96.81 184 GLN A O 1
ATOM 1472 N N . LEU A 1 185 ? -3.483 -13.319 11.551 1.00 97.00 185 LEU A N 1
ATOM 1473 C CA . LEU A 1 185 ? -2.894 -12.461 12.576 1.00 97.00 185 LEU A CA 1
ATOM 1474 C C . LEU A 1 185 ? -3.941 -11.539 13.211 1.00 97.00 185 LEU A C 1
ATOM 1476 O O . LEU A 1 185 ? -4.037 -11.501 14.432 1.00 97.00 185 LEU A O 1
ATOM 1480 N N . VAL A 1 186 ? -4.783 -10.873 12.416 1.00 95.88 186 VAL A N 1
ATOM 1481 C CA . VAL A 1 186 ? -5.874 -10.030 12.944 1.00 95.88 186 VAL A CA 1
ATOM 1482 C C . VAL A 1 186 ? -6.827 -10.830 13.837 1.00 95.88 186 VAL A C 1
ATOM 1484 O O . VAL A 1 186 ? -7.189 -10.366 14.915 1.00 95.88 186 VAL A O 1
ATOM 1487 N N . ASN A 1 187 ? -7.184 -12.057 13.443 1.00 96.06 187 ASN A N 1
ATOM 1488 C CA . ASN A 1 187 ? -8.012 -12.935 14.277 1.00 96.06 187 ASN A CA 1
ATOM 1489 C C . ASN A 1 187 ? -7.305 -13.376 15.572 1.00 96.06 187 ASN A C 1
ATOM 1491 O O . ASN A 1 187 ? -7.980 -13.640 16.563 1.00 96.06 187 ASN A O 1
ATOM 1495 N N . ILE A 1 188 ? -5.973 -13.507 15.568 1.00 96.88 188 ILE A N 1
ATOM 1496 C CA . ILE A 1 188 ? -5.199 -13.801 16.781 1.00 96.88 188 ILE A CA 1
ATOM 1497 C C . ILE A 1 188 ? -5.212 -12.579 17.697 1.00 96.88 188 ILE A C 1
ATOM 1499 O O . ILE A 1 188 ? -5.537 -12.736 18.863 1.00 96.88 188 ILE A O 1
ATOM 1503 N N . ILE A 1 189 ? -4.934 -11.380 17.174 1.00 96.19 189 ILE A N 1
ATOM 1504 C CA . ILE A 1 189 ? -4.922 -10.132 17.955 1.00 96.19 189 ILE A CA 1
ATOM 1505 C C . ILE A 1 189 ? -6.280 -9.884 18.621 1.00 96.19 189 ILE A C 1
ATOM 1507 O O . ILE A 1 189 ? -6.324 -9.510 19.785 1.00 96.19 189 ILE A O 1
ATOM 1511 N N . GLU A 1 190 ? -7.381 -10.125 17.905 1.00 93.62 190 GLU A N 1
ATOM 1512 C CA . GLU A 1 190 ? -8.742 -9.973 18.437 1.00 93.62 190 GLU A CA 1
ATOM 1513 C C . GLU A 1 190 ? -9.025 -10.900 19.634 1.00 93.62 190 GLU A C 1
ATOM 1515 O O . GLU A 1 190 ? -9.774 -10.530 20.532 1.00 93.62 190 GLU A O 1
ATOM 1520 N N . LYS A 1 191 ? -8.441 -12.104 19.651 1.00 95.31 191 LYS A N 1
ATOM 1521 C CA . LYS A 1 191 ? -8.677 -13.115 20.698 1.00 95.31 191 LYS A CA 1
ATOM 1522 C C . LYS A 1 191 ? -7.654 -13.067 21.832 1.00 95.31 191 LYS A C 1
ATOM 1524 O O . LYS A 1 191 ? -7.994 -13.377 22.967 1.00 95.31 191 LYS A O 1
ATOM 1529 N N . ASP A 1 192 ? -6.407 -12.759 21.500 1.00 96.38 192 ASP A N 1
ATOM 1530 C CA . ASP A 1 192 ? -5.241 -12.786 22.381 1.00 96.38 192 ASP A CA 1
ATOM 1531 C C . ASP A 1 192 ? -4.221 -11.734 21.891 1.00 96.38 192 ASP A C 1
ATOM 1533 O O . ASP A 1 192 ? -3.364 -12.024 21.040 1.00 96.38 192 ASP A O 1
ATOM 1537 N N . PRO A 1 193 ? -4.325 -10.487 22.390 1.00 95.06 193 PRO A N 1
ATOM 1538 C CA . PRO A 1 193 ? -3.470 -9.381 21.967 1.00 95.06 193 PRO A CA 1
ATOM 1539 C C . PRO A 1 193 ? -1.977 -9.617 22.202 1.00 95.06 193 PRO A C 1
ATOM 1541 O O . PRO A 1 193 ? -1.166 -9.235 21.354 1.00 95.06 193 PRO A O 1
ATOM 1544 N N . GLU A 1 194 ? -1.601 -10.264 23.311 1.00 95.31 194 GLU A N 1
ATOM 1545 C CA . GLU A 1 194 ? -0.200 -10.528 23.657 1.00 95.31 194 GLU A CA 1
ATOM 1546 C C . GLU A 1 194 ? 0.426 -11.538 22.696 1.00 95.31 194 GLU A C 1
ATOM 1548 O O . GLU A 1 194 ? 1.524 -11.325 22.163 1.00 95.31 194 GLU A O 1
ATOM 1553 N N . ARG A 1 195 ? -0.284 -12.638 22.417 1.00 96.44 195 ARG A N 1
ATOM 1554 C CA . ARG A 1 195 ? 0.146 -13.604 21.403 1.00 96.44 195 ARG A CA 1
ATOM 1555 C C . ARG A 1 195 ? 0.162 -12.972 20.019 1.00 96.44 195 ARG A C 1
ATOM 1557 O O . ARG A 1 195 ? 1.111 -13.194 19.265 1.00 96.44 195 ARG A O 1
ATOM 1564 N N . GLY A 1 196 ? -0.847 -12.168 19.693 1.00 96.94 196 GLY A N 1
ATOM 1565 C CA . GLY A 1 196 ? -0.918 -11.415 18.446 1.00 96.94 196 GLY A CA 1
ATOM 1566 C C . GLY A 1 196 ? 0.305 -10.522 18.243 1.00 96.94 196 GLY A C 1
ATOM 1567 O O . GLY A 1 196 ? 0.896 -10.539 17.165 1.00 96.94 196 GLY A O 1
ATOM 1568 N N . GLN A 1 197 ? 0.756 -9.824 19.288 1.00 96.06 197 GLN A N 1
ATOM 1569 C CA . GLN A 1 197 ? 1.953 -8.980 19.234 1.00 96.06 197 GLN A CA 1
ATOM 1570 C C . GLN A 1 197 ? 3.225 -9.789 18.946 1.00 96.06 197 GLN A C 1
ATOM 1572 O O . GLN A 1 197 ? 4.077 -9.358 18.167 1.00 96.06 197 GLN A O 1
ATOM 1577 N N . LYS A 1 198 ? 3.359 -10.983 19.540 1.00 95.81 198 LYS A N 1
ATOM 1578 C CA . LYS A 1 198 ? 4.491 -11.886 19.271 1.00 95.81 198 LYS A CA 1
ATOM 1579 C C . LYS A 1 198 ? 4.500 -12.354 17.811 1.00 95.81 198 LYS A C 1
ATOM 1581 O O . LYS A 1 198 ? 5.538 -12.253 17.161 1.00 95.81 198 LYS A O 1
ATOM 1586 N N . VAL A 1 199 ? 3.355 -12.797 17.283 1.00 97.00 199 VAL A N 1
ATOM 1587 C CA . VAL A 1 199 ? 3.227 -13.250 15.882 1.00 97.00 199 VAL A CA 1
ATOM 1588 C C . VAL A 1 199 ? 3.461 -12.098 14.901 1.00 97.00 199 VAL A C 1
ATOM 1590 O O . VAL A 1 199 ? 4.196 -12.258 13.930 1.00 97.00 199 VAL A O 1
ATOM 1593 N N . TRP A 1 200 ? 2.908 -10.914 15.173 1.00 97.12 200 TRP A N 1
ATOM 1594 C CA . TRP A 1 200 ? 3.160 -9.712 14.376 1.00 97.12 200 TRP A CA 1
ATOM 1595 C C . TRP A 1 200 ? 4.652 -9.385 14.286 1.00 97.12 200 TRP A C 1
ATOM 1597 O O . TRP A 1 200 ? 5.160 -9.133 13.194 1.00 97.12 200 TRP A O 1
ATOM 1607 N N . ARG A 1 201 ? 5.366 -9.441 15.417 1.00 95.69 201 ARG A N 1
ATOM 1608 C CA . ARG A 1 201 ? 6.809 -9.180 15.465 1.00 95.69 201 ARG A CA 1
ATOM 1609 C C . ARG A 1 201 ? 7.582 -10.186 14.609 1.00 95.69 201 ARG A C 1
ATOM 1611 O O . ARG A 1 201 ? 8.455 -9.782 13.849 1.00 95.69 201 ARG A O 1
ATOM 1618 N N . MET A 1 202 ? 7.211 -11.468 14.662 1.00 96.44 202 MET A N 1
ATOM 1619 C CA . MET A 1 202 ? 7.798 -12.505 13.803 1.00 96.44 202 MET A CA 1
ATOM 1620 C C . MET A 1 202 ? 7.547 -12.238 12.314 1.00 96.44 202 MET A C 1
ATOM 1622 O O . MET A 1 202 ? 8.471 -12.362 11.510 1.00 96.44 202 MET A O 1
ATOM 1626 N N . PHE A 1 203 ? 6.335 -11.823 11.929 1.00 97.31 203 PHE A N 1
ATOM 1627 C CA . PHE A 1 203 ? 6.033 -11.447 10.540 1.00 97.31 203 PHE A CA 1
ATOM 1628 C C . PHE A 1 203 ? 6.846 -10.228 10.096 1.00 97.31 203 PHE A C 1
ATOM 1630 O O . PHE A 1 203 ? 7.431 -10.243 9.017 1.00 97.31 203 PHE A O 1
ATOM 1637 N N . LEU A 1 204 ? 6.949 -9.195 10.937 1.00 95.50 204 LEU A N 1
ATOM 1638 C CA . LEU A 1 204 ? 7.735 -8.000 10.629 1.00 95.50 204 LEU A CA 1
ATOM 1639 C C . LEU A 1 204 ? 9.227 -8.324 10.450 1.00 95.50 204 LEU A C 1
ATOM 1641 O O . LEU A 1 204 ? 9.867 -7.826 9.519 1.00 95.50 204 LEU A O 1
ATOM 1645 N N . ASN A 1 205 ? 9.767 -9.192 11.308 1.00 94.69 205 ASN A N 1
ATOM 1646 C CA . ASN A 1 205 ? 11.136 -9.691 11.202 1.00 94.69 205 ASN A CA 1
ATOM 1647 C C . ASN A 1 205 ? 11.352 -10.499 9.918 1.00 94.69 205 ASN A C 1
ATOM 1649 O O . ASN A 1 205 ? 12.386 -10.357 9.275 1.00 94.69 205 ASN A O 1
ATOM 1653 N N . SER A 1 206 ? 10.355 -11.284 9.505 1.00 95.69 206 SER A N 1
ATOM 1654 C CA . SER A 1 206 ? 10.392 -12.076 8.268 1.00 95.69 206 SER A CA 1
ATOM 1655 C C . SER A 1 206 ? 10.434 -11.209 7.000 1.00 95.69 206 SER A C 1
ATOM 1657 O O . SER A 1 206 ? 10.898 -11.671 5.964 1.00 95.69 206 SER A O 1
ATOM 1659 N N . CYS A 1 207 ? 9.991 -9.948 7.078 1.00 93.31 207 CYS A N 1
ATOM 1660 C CA . CYS A 1 207 ? 10.092 -8.955 6.000 1.00 93.31 207 CYS A CA 1
ATOM 1661 C C . CYS A 1 207 ? 11.428 -8.180 5.989 1.00 93.31 207 CYS A C 1
ATOM 1663 O O . CYS A 1 207 ? 11.527 -7.134 5.338 1.00 93.31 207 CYS A O 1
ATOM 1665 N N . SER A 1 208 ? 12.420 -8.575 6.791 1.00 84.12 208 SER A N 1
ATOM 1666 C CA . SER A 1 208 ? 13.694 -7.859 6.911 1.00 84.12 208 SER A CA 1
ATOM 1667 C C . SER A 1 208 ? 14.870 -8.738 6.499 1.00 84.12 208 SER A C 1
ATOM 1669 O O . SER A 1 208 ? 14.951 -9.892 6.901 1.00 84.12 208 SER A O 1
ATOM 1671 N N . ASP A 1 209 ? 15.821 -8.149 5.771 1.00 74.56 209 ASP A N 1
ATOM 1672 C CA . ASP A 1 209 ? 17.046 -8.838 5.332 1.00 74.56 209 ASP A CA 1
ATOM 1673 C C . ASP A 1 209 ? 18.015 -9.118 6.494 1.00 74.56 209 ASP A C 1
ATOM 1675 O O . ASP A 1 209 ? 18.886 -9.978 6.405 1.00 74.56 209 ASP A O 1
ATOM 1679 N N . SER A 1 210 ? 17.853 -8.400 7.614 1.00 74.81 210 SER A N 1
ATOM 1680 C CA . SER A 1 210 ? 18.556 -8.674 8.869 1.00 74.81 210 SER A CA 1
ATOM 1681 C C . SER A 1 210 ? 17.605 -9.330 9.865 1.00 74.81 210 SER A C 1
ATOM 1683 O O . SER A 1 210 ? 16.605 -8.736 10.277 1.00 74.81 210 SER A O 1
ATOM 1685 N N . VAL A 1 211 ? 17.927 -10.561 10.264 1.00 72.00 211 VAL A N 1
ATOM 1686 C CA . VAL A 1 211 ? 17.150 -11.318 11.250 1.00 72.00 211 VAL A CA 1
ATOM 1687 C C . VAL A 1 211 ? 17.339 -10.674 12.624 1.00 72.00 211 VAL A C 1
ATOM 1689 O O . VAL A 1 211 ? 18.347 -10.877 13.297 1.00 72.00 211 VAL A O 1
ATOM 1692 N N . LYS A 1 212 ? 16.367 -9.860 13.042 1.00 72.75 212 LYS A N 1
ATOM 1693 C CA . LYS A 1 212 ? 16.321 -9.253 14.379 1.00 72.75 212 LYS A CA 1
ATOM 1694 C C . LYS A 1 212 ? 15.341 -10.018 15.267 1.00 72.75 212 LYS A C 1
ATOM 1696 O O . LYS A 1 212 ? 14.206 -9.600 15.459 1.00 72.75 212 LYS A O 1
ATOM 1701 N N . GLY A 1 213 ? 15.781 -11.143 15.826 1.00 84.81 213 GLY A N 1
ATOM 1702 C CA . GLY A 1 213 ? 14.949 -12.009 16.671 1.00 84.81 213 GLY A CA 1
ATOM 1703 C C . GLY A 1 213 ? 14.240 -13.112 15.881 1.00 84.81 213 GLY A C 1
ATOM 1704 O O . GLY A 1 213 ? 14.654 -13.451 14.777 1.00 84.81 213 GLY A O 1
ATOM 1705 N N . SER A 1 214 ? 13.190 -13.705 16.454 1.00 91.12 214 SER A N 1
ATOM 1706 C CA . SER A 1 214 ? 12.486 -14.829 15.826 1.00 91.12 214 SER A CA 1
ATOM 1707 C C . SER A 1 214 ? 11.704 -14.406 14.578 1.00 91.12 214 SER A C 1
ATOM 1709 O O . SER A 1 214 ? 11.147 -13.306 14.516 1.00 91.12 214 SER A O 1
ATOM 1711 N N . ILE A 1 215 ? 11.651 -15.307 13.597 1.00 94.62 215 ILE A N 1
ATOM 1712 C CA . ILE A 1 215 ? 10.910 -15.168 12.338 1.00 94.62 215 ILE A CA 1
ATOM 1713 C C . ILE A 1 215 ? 9.853 -16.265 12.222 1.00 94.62 215 ILE A C 1
ATOM 1715 O O . ILE A 1 215 ? 9.938 -17.290 12.897 1.00 94.62 215 ILE A O 1
ATOM 1719 N N . ASP A 1 216 ? 8.868 -16.059 11.353 1.00 96.50 216 ASP A N 1
ATOM 1720 C CA . ASP A 1 216 ? 7.955 -17.116 10.925 1.00 96.50 216 ASP A CA 1
ATOM 1721 C C . ASP A 1 216 ? 8.427 -17.624 9.560 1.00 96.50 216 ASP A C 1
ATOM 1723 O O . ASP A 1 216 ? 8.255 -16.956 8.542 1.00 96.50 216 ASP A O 1
ATOM 1727 N N . GLU A 1 217 ? 9.056 -18.799 9.536 1.00 95.00 217 GLU A N 1
ATOM 1728 C CA . GLU A 1 217 ? 9.665 -19.362 8.322 1.00 95.00 217 GLU A CA 1
ATOM 1729 C C . GLU A 1 217 ? 8.639 -19.611 7.208 1.00 95.00 217 GLU A C 1
ATOM 1731 O O . GLU A 1 217 ? 8.936 -19.448 6.022 1.00 95.00 217 GLU A O 1
ATOM 1736 N N . ARG A 1 218 ? 7.398 -19.968 7.570 1.00 96.69 218 ARG A N 1
ATOM 1737 C CA . ARG A 1 218 ? 6.333 -20.206 6.589 1.00 96.69 218 ARG A CA 1
ATOM 1738 C C . ARG A 1 218 ? 5.938 -18.897 5.931 1.00 96.69 218 ARG A C 1
ATOM 1740 O O . ARG A 1 218 ? 5.906 -18.822 4.706 1.00 96.69 218 ARG A O 1
ATOM 1747 N N . PHE A 1 219 ? 5.688 -17.864 6.725 1.00 97.56 219 PHE A N 1
ATOM 1748 C CA . PHE A 1 219 ? 5.408 -16.533 6.213 1.00 97.56 219 PHE A CA 1
ATOM 1749 C C . PHE A 1 219 ? 6.583 -15.998 5.384 1.00 97.56 219 PHE A C 1
ATOM 1751 O O . PHE A 1 219 ? 6.358 -15.502 4.281 1.00 97.56 219 PHE A O 1
ATOM 1758 N N . GLN A 1 220 ? 7.821 -16.165 5.865 1.00 96.44 220 GLN A N 1
ATOM 1759 C CA . GLN A 1 220 ? 9.035 -15.727 5.174 1.00 96.44 220 GLN A CA 1
ATOM 1760 C C . GLN A 1 220 ? 9.176 -16.380 3.793 1.00 96.44 220 GLN A C 1
ATOM 1762 O O . GLN A 1 220 ? 9.378 -15.694 2.792 1.00 96.44 220 GLN A O 1
ATOM 1767 N N . SER A 1 221 ? 9.024 -17.703 3.715 1.00 96.31 221 SER A N 1
ATOM 1768 C CA . SER A 1 221 ? 9.137 -18.422 2.442 1.00 96.31 221 SER A CA 1
ATOM 1769 C C . SER A 1 221 ? 8.129 -17.915 1.405 1.00 96.31 221 SER A C 1
ATOM 1771 O O . SER A 1 221 ? 8.474 -17.734 0.240 1.00 96.31 221 SER A O 1
ATOM 1773 N N . VAL A 1 222 ? 6.901 -17.600 1.828 1.00 97.38 222 VAL A N 1
ATOM 1774 C CA . VAL A 1 222 ? 5.854 -17.103 0.932 1.00 97.38 222 VAL A CA 1
ATOM 1775 C C . VAL A 1 222 ? 6.099 -15.643 0.542 1.00 97.38 222 VAL A C 1
ATOM 1777 O O . VAL A 1 222 ? 5.992 -15.310 -0.639 1.00 97.38 222 VAL A O 1
ATOM 1780 N N . ILE A 1 223 ? 6.464 -14.761 1.480 1.00 96.50 223 ILE A N 1
ATOM 1781 C CA . ILE A 1 223 ? 6.684 -13.338 1.168 1.00 96.50 223 ILE A CA 1
ATOM 1782 C C . ILE A 1 223 ? 7.874 -13.140 0.217 1.00 96.50 223 ILE A C 1
ATOM 1784 O O . ILE A 1 223 ? 7.781 -12.320 -0.692 1.00 96.50 223 ILE A O 1
ATOM 1788 N N . LEU A 1 224 ? 8.932 -13.954 0.328 1.00 95.62 224 LEU A N 1
ATOM 1789 C CA . LEU A 1 224 ? 10.095 -13.901 -0.570 1.00 95.62 224 LEU A CA 1
ATOM 1790 C C . LEU A 1 224 ? 9.763 -14.247 -2.027 1.00 95.62 224 LEU A C 1
ATOM 1792 O O . LEU A 1 224 ? 10.448 -13.793 -2.939 1.00 95.62 224 LEU A O 1
ATOM 1796 N N . THR A 1 225 ? 8.700 -15.018 -2.265 1.00 96.12 225 THR A N 1
ATOM 1797 C CA . THR A 1 225 ? 8.235 -15.320 -3.630 1.00 96.12 225 THR A CA 1
ATOM 1798 C C . THR A 1 225 ? 7.372 -14.213 -4.235 1.00 96.12 225 THR A C 1
ATOM 1800 O O . THR A 1 225 ? 7.072 -14.262 -5.427 1.00 96.12 225 THR A O 1
ATOM 1803 N N . CYS A 1 226 ? 6.962 -13.216 -3.444 1.00 94.56 226 CYS A N 1
ATOM 1804 C CA . CYS A 1 226 ? 6.238 -12.046 -3.937 1.00 94.56 226 CYS A CA 1
ATOM 1805 C C . CYS A 1 226 ? 7.193 -11.054 -4.618 1.00 94.56 226 CYS A C 1
ATOM 1807 O O . CYS A 1 226 ? 8.412 -11.131 -4.460 1.00 94.56 226 CYS A O 1
ATOM 1809 N N . THR A 1 227 ? 6.643 -10.087 -5.359 1.00 90.88 227 THR A N 1
ATOM 1810 C CA . THR A 1 227 ? 7.459 -9.009 -5.943 1.00 90.88 227 THR A CA 1
ATOM 1811 C C . THR A 1 227 ? 8.088 -8.144 -4.848 1.00 90.88 227 THR A C 1
ATOM 1813 O O . THR A 1 227 ? 7.547 -8.033 -3.749 1.00 90.88 227 THR A O 1
ATOM 1816 N N . VAL A 1 228 ? 9.208 -7.479 -5.146 1.00 89.88 228 VAL A N 1
ATOM 1817 C CA . VAL A 1 228 ? 9.856 -6.556 -4.195 1.00 89.88 228 VAL A CA 1
ATOM 1818 C C . VAL A 1 228 ? 8.891 -5.448 -3.747 1.00 89.88 228 VAL A C 1
ATOM 1820 O O . VAL A 1 228 ? 8.896 -5.057 -2.578 1.00 89.88 228 VAL A O 1
ATOM 1823 N N . ASP A 1 229 ? 8.021 -4.981 -4.646 1.00 86.25 229 ASP A N 1
ATOM 1824 C CA . ASP A 1 229 ? 6.966 -4.015 -4.325 1.00 86.25 229 ASP A CA 1
ATOM 1825 C C . ASP A 1 229 ? 5.982 -4.553 -3.281 1.00 86.25 229 ASP A C 1
ATOM 1827 O O . ASP A 1 229 ? 5.679 -3.866 -2.302 1.00 86.25 229 ASP A O 1
ATOM 1831 N N . ASP A 1 230 ? 5.525 -5.796 -3.449 1.00 91.62 230 ASP A N 1
ATOM 1832 C CA . ASP A 1 230 ? 4.616 -6.457 -2.509 1.00 91.62 230 ASP A CA 1
ATOM 1833 C C . ASP A 1 230 ? 5.269 -6.642 -1.137 1.00 91.62 230 ASP A C 1
ATOM 1835 O O . ASP A 1 230 ? 4.655 -6.349 -0.111 1.00 91.62 230 ASP A O 1
ATOM 1839 N N . GLN A 1 231 ? 6.535 -7.064 -1.108 1.00 94.25 231 GLN A N 1
ATOM 1840 C CA . GLN A 1 231 ? 7.303 -7.226 0.129 1.00 94.25 231 GLN A CA 1
ATOM 1841 C C . GLN A 1 231 ? 7.404 -5.899 0.898 1.00 94.25 231 GLN A C 1
ATOM 1843 O O . GLN A 1 231 ? 7.108 -5.831 2.097 1.00 94.25 231 GLN A O 1
ATOM 1848 N N . LYS A 1 232 ? 7.748 -4.809 0.195 1.00 91.12 232 LYS A N 1
ATOM 1849 C CA . LYS A 1 232 ? 7.796 -3.452 0.762 1.00 91.12 232 LYS A CA 1
ATOM 1850 C C . LYS A 1 232 ? 6.423 -2.985 1.242 1.00 91.12 232 LYS A C 1
ATOM 1852 O O . LYS A 1 232 ? 6.328 -2.361 2.300 1.00 91.12 232 LYS A O 1
ATOM 1857 N N . HIS A 1 233 ? 5.365 -3.250 0.479 1.00 88.75 233 HIS A N 1
ATOM 1858 C CA . HIS A 1 233 ? 4.001 -2.881 0.851 1.00 88.75 233 HIS A CA 1
ATOM 1859 C C . HIS A 1 233 ? 3.548 -3.614 2.121 1.00 88.75 233 HIS A C 1
ATOM 1861 O O . HIS A 1 233 ? 3.135 -2.966 3.079 1.00 88.75 233 HIS A O 1
ATOM 1867 N N . VAL A 1 234 ? 3.726 -4.933 2.188 1.00 94.69 234 VAL A N 1
ATOM 1868 C CA . VAL A 1 234 ? 3.370 -5.755 3.355 1.00 94.69 234 VAL A CA 1
ATOM 1869 C C . VAL A 1 234 ? 4.121 -5.307 4.608 1.00 94.69 234 VAL A C 1
ATOM 1871 O O . VAL A 1 234 ? 3.521 -5.169 5.673 1.00 94.69 234 VAL A O 1
ATOM 1874 N N . LYS A 1 235 ? 5.418 -5.002 4.495 1.00 94.75 235 LYS A N 1
ATOM 1875 C CA . LYS A 1 235 ? 6.201 -4.449 5.608 1.00 94.75 235 LYS A CA 1
ATOM 1876 C C . LYS A 1 235 ? 5.637 -3.116 6.104 1.00 94.75 235 LYS A C 1
ATOM 1878 O O . LYS A 1 235 ? 5.449 -2.947 7.308 1.00 94.75 235 LYS A O 1
ATOM 1883 N N . ARG A 1 236 ? 5.347 -2.178 5.192 1.00 92.12 236 ARG A N 1
ATOM 1884 C CA . ARG A 1 236 ? 4.728 -0.884 5.533 1.00 92.12 236 ARG A CA 1
ATOM 1885 C C . ARG A 1 236 ? 3.366 -1.074 6.198 1.00 92.12 236 ARG A C 1
ATOM 1887 O O . ARG A 1 236 ? 3.101 -0.433 7.209 1.00 92.12 236 ARG A O 1
ATOM 1894 N N . PHE A 1 237 ? 2.549 -1.986 5.678 1.00 93.56 237 PHE A N 1
ATOM 1895 C CA . PHE A 1 237 ? 1.254 -2.329 6.252 1.00 93.56 237 PHE A CA 1
ATOM 1896 C C . PHE A 1 237 ? 1.383 -2.842 7.695 1.00 93.56 237 PHE A C 1
ATOM 1898 O O . PHE A 1 237 ? 0.685 -2.354 8.578 1.00 93.56 237 PHE A O 1
ATOM 1905 N N . LEU A 1 238 ? 2.307 -3.773 7.96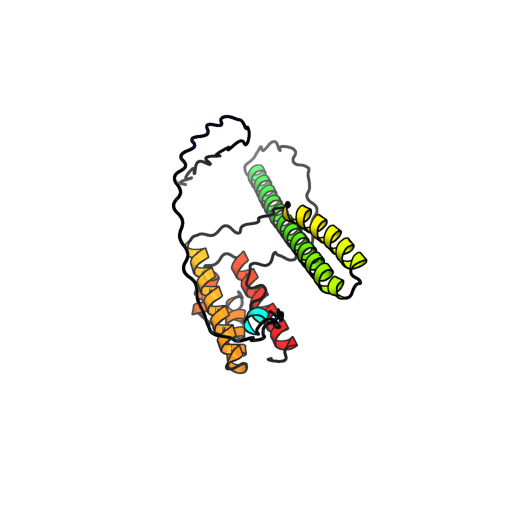9 1.00 95.06 238 LEU A N 1
ATOM 1906 C CA . LEU A 1 238 ? 2.529 -4.292 9.325 1.00 95.06 238 LEU A CA 1
ATOM 1907 C C . LEU A 1 238 ? 2.963 -3.191 10.305 1.00 95.06 238 LEU A C 1
ATOM 1909 O O . LEU A 1 238 ? 2.498 -3.187 11.444 1.00 95.06 238 LEU A O 1
ATOM 1913 N N . LEU A 1 239 ? 3.815 -2.256 9.874 1.00 93.94 239 LEU A N 1
ATOM 1914 C CA . LEU A 1 239 ? 4.220 -1.098 10.683 1.00 93.94 239 LEU A CA 1
ATOM 1915 C C . LEU A 1 239 ? 3.052 -0.141 10.947 1.00 93.94 239 LEU A C 1
ATOM 1917 O O . LEU A 1 239 ? 2.906 0.377 12.049 1.00 93.94 239 LEU A O 1
ATOM 1921 N N . GLU A 1 240 ? 2.204 0.099 9.950 1.00 91.44 240 GLU A N 1
ATOM 1922 C CA . GLU A 1 240 ? 1.030 0.956 10.114 1.00 91.44 240 GLU A CA 1
ATOM 1923 C C . GLU A 1 240 ? -0.018 0.315 11.033 1.00 91.44 240 GLU A C 1
ATOM 1925 O O . GLU A 1 240 ? -0.607 0.986 11.880 1.00 91.44 240 GLU A O 1
ATOM 1930 N N . MET A 1 241 ? -0.191 -1.005 10.943 1.00 93.25 241 MET A N 1
ATOM 1931 C CA . MET A 1 241 ? -1.055 -1.761 11.845 1.00 93.25 241 MET A CA 1
ATOM 1932 C C . MET A 1 241 ? -0.616 -1.614 13.311 1.00 93.25 241 MET A C 1
ATOM 1934 O O . MET A 1 241 ? -1.469 -1.454 14.181 1.00 93.25 241 MET A O 1
ATOM 1938 N N . GLU A 1 242 ? 0.692 -1.594 13.594 1.00 93.81 242 GLU A N 1
ATOM 1939 C CA . GLU A 1 242 ? 1.218 -1.326 14.942 1.00 93.81 242 GLU A CA 1
ATOM 1940 C C . GLU A 1 242 ? 0.787 0.050 15.460 1.00 93.81 242 GLU A C 1
ATOM 1942 O O . GLU A 1 242 ? 0.325 0.170 16.596 1.00 93.81 242 GLU A O 1
ATOM 1947 N N . LYS A 1 243 ? 0.898 1.094 14.627 1.00 92.94 243 LYS A N 1
ATOM 1948 C CA . LYS A 1 243 ? 0.474 2.449 15.011 1.00 92.94 243 LYS A CA 1
ATOM 1949 C C . LYS A 1 243 ? -1.011 2.484 15.346 1.00 92.94 243 LYS A C 1
ATOM 1951 O O . LYS A 1 243 ? -1.393 3.042 16.370 1.00 92.94 243 LYS A O 1
ATOM 1956 N N . ARG A 1 244 ? -1.843 1.848 14.519 1.00 91.81 244 ARG A N 1
ATOM 1957 C CA . ARG A 1 244 ? -3.291 1.765 14.747 1.00 91.81 244 ARG A CA 1
ATOM 1958 C C . ARG A 1 244 ? -3.629 1.043 16.043 1.00 91.81 244 ARG A C 1
ATOM 1960 O O . ARG A 1 244 ? -4.464 1.531 16.793 1.00 91.81 244 ARG A O 1
ATOM 1967 N N . LEU A 1 245 ? -2.960 -0.073 16.330 1.00 92.50 245 LEU A N 1
ATOM 1968 C CA . LEU A 1 245 ? -3.162 -0.847 17.559 1.00 92.50 245 LEU A CA 1
ATOM 1969 C C . LEU A 1 245 ? -2.792 -0.059 18.821 1.00 92.50 245 LEU A C 1
ATOM 1971 O O . LEU A 1 245 ? -3.506 -0.160 19.819 1.00 92.50 245 LEU A O 1
ATOM 1975 N N . LYS A 1 246 ? -1.750 0.780 18.753 1.00 91.69 246 LYS A N 1
ATOM 1976 C CA . LYS A 1 246 ? -1.392 1.723 19.827 1.00 91.69 246 LYS A CA 1
ATOM 1977 C C . LYS A 1 246 ? -2.454 2.806 20.028 1.00 91.69 246 LYS A C 1
ATOM 1979 O O . LYS A 1 246 ? -2.805 3.117 21.162 1.00 91.69 246 LYS A O 1
ATOM 1984 N N . VAL A 1 247 ? -3.010 3.357 18.943 1.00 91.50 247 VAL A N 1
ATOM 1985 C CA . VAL A 1 247 ? -4.078 4.376 19.015 1.00 91.50 247 VAL A CA 1
ATOM 1986 C C . VAL A 1 247 ? -5.310 3.842 19.750 1.00 91.50 247 VAL A C 1
ATOM 1988 O O . VAL A 1 247 ? -5.867 4.537 20.597 1.00 91.50 247 VAL A O 1
ATOM 1991 N N . ILE A 1 248 ? -5.701 2.593 19.485 1.00 90.81 248 ILE A N 1
ATOM 1992 C CA . ILE A 1 248 ? -6.841 1.946 20.156 1.00 90.81 248 ILE A CA 1
ATOM 1993 C C . ILE A 1 248 ? -6.464 1.233 21.465 1.00 90.81 248 ILE A C 1
ATOM 1995 O O . ILE A 1 248 ? -7.300 0.535 22.034 1.00 90.81 248 ILE A O 1
ATOM 1999 N N . LYS A 1 249 ? -5.229 1.423 21.956 1.00 88.94 249 LYS A N 1
ATOM 2000 C CA . LYS A 1 249 ? -4.715 0.896 23.233 1.00 88.94 249 LYS A CA 1
ATOM 2001 C C . LYS A 1 249 ? -4.825 -0.627 23.381 1.00 88.94 249 LYS A C 1
ATOM 2003 O O . LYS A 1 249 ? -5.047 -1.132 24.478 1.00 88.94 249 LYS A O 1
ATOM 2008 N N . VAL A 1 250 ? -4.679 -1.358 22.277 1.00 88.06 250 VAL A N 1
ATOM 2009 C CA . VAL A 1 250 ? -4.563 -2.825 22.305 1.00 88.06 250 VAL A CA 1
ATOM 2010 C C . VAL A 1 250 ? -3.133 -3.247 22.651 1.00 88.06 250 VAL A C 1
ATOM 2012 O O . VAL A 1 250 ? -2.952 -4.278 23.297 1.00 88.06 250 VAL A O 1
ATOM 2015 N N . TRP A 1 251 ? -2.140 -2.448 22.241 1.00 87.94 251 TRP A N 1
ATOM 2016 C CA . TRP A 1 251 ? -0.706 -2.621 22.507 1.00 87.94 251 TRP A CA 1
ATOM 2017 C C . TRP A 1 251 ? -0.074 -1.350 23.066 1.00 87.94 251 TRP A C 1
ATOM 2019 O O . TRP A 1 251 ? -0.617 -0.254 22.790 1.00 87.94 251 TRP A O 1
#

Radius of gyration: 29.53 Å; chains: 1; bounding box: 96×46×62 Å

Secondary structure (DSSP, 8-state):
-----------------------------------------------------------HHHHHHTT-S-PPP--PPPPP----------SHHHHHHHHHHHHHHHHHHHHHHHHHHHHHHHHHHHHHHHHHHGGGS-HHHHHHHHHHHHHHHHHHHT----------HHHHHHHHHHHHHHHHHHHHHHH-HHHHHHHHHHHHHHTSSS--S---HHHHHHHHTS-HHHHHHHHHHHHHHHHHHHHTT--

Foldseek 3Di:
DDDDDDDDDDDDDDDDDDDDDDDDDDDDDDDDDDDDDDDYDDDDDDDDDDPPPDPPDQPLLRLLCPLVPQQADDDDQDDDDPPPPPDPQDDPVSVVVVVVVVVVNVVNVLNVLSVVVVVLVVLLVVLVVQLVVLVPDDPVSSVVSVVVSVVVNVVSVVDDGDRDDDDDPLQVVLSVVLVVLVSVLSVCCVVPVVVSVVQLVQLLLLLDPDNPDHHDVVSNVSLVSHDPSSSVSSNVSSVVSVVSCVVVPSD

Organism: NCBI:txid509924

InterPro domains:
  IPR037689 BAG family molecular chaperone regulator 2 [PTHR12334] (20-241)